Protein AF-T1A667-F1 (afdb_monomer_lite)

Secondary structure (DSSP, 8-state):
--S---BTTTTB--HHHHHHHSSTT-B-TTT--B--HHHHHHHHHHGGG-HHHHTT---EEE-GGG-EEE-TT---SPBPTTS-SS----BGGG-GGGT--TTBTTBGGGGGGGT---HHHHTTT-TT-BTTTTBTTTT----HHHHHHHHSTT--GGGGTTSHHHHTS-HHHHHHTT-EEEEEEEE--STTS--EEEEEEEBGGGTTB-

pLDDT: mean 88.84, std 12.09, range [38.53, 97.94]

Foldseek 3Di:
DDPFDADDPRPDGDVVVQQVQQDQVAAQPVVRHRSNPLLLVLLLLCQCVAVVLVVPDWDWHQDDPRDTDTSNNHANPDADPVPPPPDSPGGLSLVLCVPQDACDPVCPCSVVLQPQDAPSNVCSRVVVADLCQCVVPVRHRDGSVCQCCQQHCPHCPVPNCNHSVNVSDDPVVVVVLQWDKDWPDWDQPDPPTDIDTDIDIAGVVVVRHD

Structure (mmCIF, N/CA/C/O backbone):
data_AF-T1A667-F1
#
_entry.id   AF-T1A667-F1
#
loop_
_atom_site.group_PDB
_atom_site.id
_atom_site.type_symbol
_atom_site.label_atom_id
_atom_site.label_alt_id
_atom_site.label_comp_id
_atom_site.label_asym_id
_atom_site.label_entity_id
_atom_site.label_seq_id
_atom_site.pdbx_PDB_ins_code
_atom_site.Cartn_x
_atom_site.Cartn_y
_atom_site.Cartn_z
_atom_site.occupancy
_atom_site.B_iso_or_equiv
_atom_site.auth_seq_id
_atom_site.auth_comp_id
_atom_site.auth_asym_id
_atom_site.auth_atom_id
_atom_site.pdbx_PDB_model_num
ATOM 1 N N . CYS A 1 1 ? 2.098 -5.550 14.611 1.00 85.50 1 CYS A N 1
ATOM 2 C CA . CYS A 1 1 ? 1.736 -6.865 14.029 1.00 85.50 1 CYS A CA 1
ATOM 3 C C . CYS A 1 1 ? 2.841 -7.908 14.181 1.00 85.50 1 CYS A C 1
ATOM 5 O O . CYS A 1 1 ? 2.556 -9.005 14.641 1.00 85.50 1 CYS A O 1
ATOM 7 N N . HIS A 1 2 ? 4.092 -7.597 13.838 1.00 89.88 2 HIS A N 1
ATOM 8 C CA . HIS A 1 2 ? 5.201 -8.543 13.992 1.00 89.88 2 HIS A CA 1
ATOM 9 C C . HIS A 1 2 ? 5.829 -8.441 15.387 1.00 89.88 2 HIS A C 1
ATOM 11 O O . HIS A 1 2 ? 6.130 -7.339 15.833 1.00 89.88 2 HIS A O 1
ATOM 17 N N . GLN A 1 3 ? 6.032 -9.577 16.065 1.00 87.06 3 GLN A N 1
ATOM 18 C CA . GLN A 1 3 ? 6.762 -9.625 17.343 1.00 87.06 3 GLN A CA 1
ATOM 19 C C . GLN A 1 3 ? 8.256 -9.362 17.116 1.00 87.06 3 GLN A C 1
ATOM 21 O O . GLN A 1 3 ? 8.856 -8.512 17.764 1.00 87.06 3 GLN A O 1
ATOM 26 N N . GLN A 1 4 ? 8.836 -10.068 16.144 1.00 87.56 4 GLN A N 1
ATOM 27 C CA . GLN A 1 4 ? 10.195 -9.860 15.666 1.00 87.56 4 GLN A CA 1
ATOM 28 C C . GLN A 1 4 ? 10.213 -10.049 14.151 1.00 87.56 4 GLN A C 1
ATOM 30 O O . GLN A 1 4 ? 9.752 -11.071 13.640 1.00 87.56 4 GLN A O 1
ATOM 35 N N . LEU A 1 5 ? 10.752 -9.068 13.433 1.00 89.56 5 LEU A N 1
ATOM 36 C CA . LEU A 1 5 ? 11.069 -9.219 12.020 1.00 89.56 5 LEU A CA 1
ATOM 37 C C . LEU A 1 5 ? 12.443 -9.885 11.939 1.00 89.56 5 LEU A C 1
ATOM 39 O O . LEU A 1 5 ? 13.405 -9.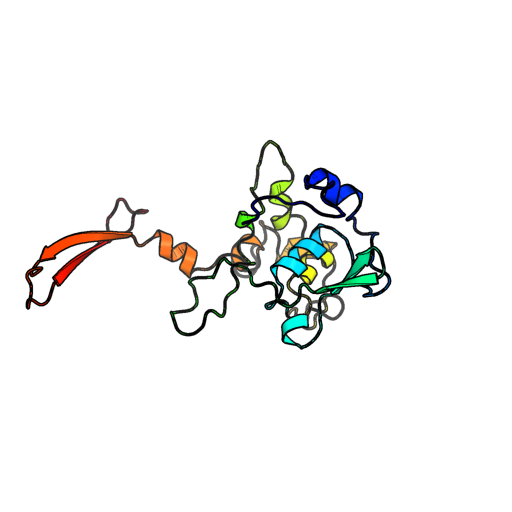321 12.444 1.00 89.56 5 LEU A O 1
ATOM 43 N N . ALA A 1 6 ? 12.539 -11.094 11.389 1.00 93.44 6 ALA A N 1
ATOM 44 C CA . ALA A 1 6 ? 13.798 -11.834 11.318 1.00 93.44 6 ALA A CA 1
ATOM 45 C C . ALA A 1 6 ? 13.821 -12.727 10.073 1.00 93.44 6 ALA A C 1
ATOM 47 O O . ALA A 1 6 ? 13.142 -13.748 10.014 1.00 93.44 6 ALA A O 1
ATOM 48 N N . PHE A 1 7 ? 14.618 -12.346 9.075 1.00 91.75 7 PHE A N 1
ATOM 49 C CA . PHE A 1 7 ? 14.690 -13.044 7.789 1.00 91.75 7 PHE A CA 1
ATOM 50 C C . PHE A 1 7 ? 16.100 -13.545 7.474 1.00 91.75 7 PHE A C 1
ATOM 52 O O . PHE A 1 7 ? 17.090 -13.137 8.084 1.00 91.75 7 PHE A O 1
ATOM 59 N N . HIS A 1 8 ? 16.176 -14.462 6.503 1.00 93.81 8 HIS A N 1
ATOM 60 C CA . HIS A 1 8 ? 17.414 -15.066 6.001 1.00 93.81 8 HIS A CA 1
ATOM 61 C C . HIS A 1 8 ? 18.280 -15.711 7.096 1.00 93.81 8 HIS A C 1
ATOM 63 O O . HIS A 1 8 ? 19.444 -15.363 7.286 1.00 93.81 8 HIS A O 1
ATOM 69 N N . GLY A 1 9 ? 17.690 -16.647 7.842 1.00 90.88 9 GLY A N 1
ATOM 70 C CA . GLY A 1 9 ? 18.364 -17.314 8.962 1.00 90.88 9 GLY A CA 1
ATOM 71 C C . GLY A 1 9 ? 18.385 -16.491 10.253 1.00 90.88 9 GLY A C 1
ATOM 72 O O . GLY A 1 9 ? 19.109 -16.837 11.178 1.00 90.88 9 GLY A O 1
ATOM 73 N N . GLY A 1 10 ? 17.603 -15.409 10.317 1.00 92.00 10 GLY A N 1
ATOM 74 C CA . GLY A 1 10 ? 17.381 -14.608 11.523 1.00 92.00 10 GLY A CA 1
ATOM 75 C C . GLY A 1 10 ? 18.356 -13.447 11.725 1.00 92.00 10 GLY A C 1
ATOM 76 O O . GLY A 1 10 ? 18.170 -12.650 12.636 1.00 92.00 10 GLY A O 1
ATOM 77 N N . ALA A 1 11 ? 19.367 -13.306 10.863 1.00 90.62 11 ALA A N 1
ATOM 78 C CA . ALA A 1 11 ? 20.381 -12.258 10.987 1.00 90.62 11 ALA A CA 1
ATOM 79 C C . ALA A 1 11 ? 19.896 -10.861 10.551 1.00 90.62 11 ALA A C 1
ATOM 81 O O . ALA A 1 11 ? 20.536 -9.861 10.869 1.00 90.62 11 ALA A O 1
ATOM 82 N N . ARG A 1 12 ? 18.798 -10.775 9.788 1.00 94.06 12 ARG A N 1
ATOM 83 C CA . ARG A 1 12 ? 18.285 -9.518 9.219 1.00 94.06 12 ARG A CA 1
ATOM 84 C C . ARG A 1 12 ? 16.978 -9.149 9.898 1.00 94.06 12 ARG A C 1
ATOM 86 O O . ARG A 1 12 ? 15.953 -9.771 9.628 1.00 94.06 12 ARG A O 1
ATOM 93 N N . THR A 1 13 ? 17.047 -8.157 10.780 1.00 93.69 13 THR A N 1
ATOM 94 C CA . THR A 1 13 ? 15.921 -7.736 11.628 1.00 93.69 13 THR A CA 1
ATOM 95 C C . THR A 1 13 ? 15.567 -6.258 11.514 1.00 93.69 13 THR A C 1
ATOM 97 O O . THR A 1 13 ? 14.535 -5.819 12.012 1.00 93.69 13 THR A O 1
ATOM 100 N N . ASN A 1 14 ? 16.423 -5.487 10.851 1.00 90.56 14 ASN A N 1
ATOM 101 C CA . ASN A 1 14 ? 16.313 -4.048 10.731 1.00 90.56 14 ASN A CA 1
ATOM 102 C C . ASN A 1 14 ? 15.942 -3.675 9.283 1.00 90.56 14 ASN A C 1
ATOM 104 O O . ASN A 1 14 ? 16.582 -4.140 8.337 1.00 90.56 14 ASN A O 1
ATOM 108 N N . VAL A 1 15 ? 14.925 -2.824 9.125 1.00 91.44 15 VAL A N 1
ATOM 109 C CA . VAL A 1 15 ? 14.379 -2.426 7.817 1.00 91.44 15 VAL A CA 1
ATOM 110 C C . VAL A 1 15 ? 15.387 -1.622 6.991 1.00 91.44 15 VAL A C 1
ATOM 112 O O . VAL A 1 15 ? 15.492 -1.843 5.785 1.00 91.44 15 VAL A O 1
ATOM 115 N N . GLN A 1 16 ? 16.196 -0.763 7.623 1.00 90.94 16 GLN A N 1
ATOM 116 C CA . GLN A 1 16 ? 17.270 -0.033 6.942 1.00 90.94 16 GLN A CA 1
ATOM 117 C C . GLN A 1 16 ? 18.306 -0.983 6.323 1.00 90.94 16 GLN A C 1
ATOM 119 O O . GLN A 1 16 ? 18.901 -0.657 5.300 1.00 90.94 16 GLN A O 1
ATOM 124 N N . TYR A 1 17 ? 18.504 -2.180 6.888 1.00 93.38 17 TYR A N 1
ATOM 125 C CA . TYR A 1 17 ? 19.361 -3.184 6.259 1.00 93.38 17 TYR A CA 1
ATOM 126 C C . TYR A 1 17 ? 18.669 -3.881 5.077 1.00 93.38 17 TYR A C 1
ATOM 128 O O . TYR A 1 17 ? 19.309 -4.144 4.058 1.00 93.38 17 TYR A O 1
ATOM 136 N N . CYS A 1 18 ? 17.363 -4.148 5.176 1.00 95.00 18 CYS A N 1
ATOM 137 C CA . CYS A 1 18 ? 16.593 -4.788 4.107 1.00 95.00 18 CYS A CA 1
ATOM 138 C C . CYS A 1 18 ? 16.710 -4.019 2.784 1.00 95.00 18 CYS A C 1
ATOM 140 O O . CYS A 1 18 ? 17.028 -4.628 1.762 1.00 95.00 18 CYS A O 1
ATOM 142 N N . VAL A 1 19 ? 16.529 -2.694 2.818 1.00 94.44 19 VAL A N 1
ATOM 143 C CA . VAL A 1 19 ? 16.503 -1.830 1.620 1.00 94.44 19 VAL A CA 1
ATOM 144 C C . VAL A 1 19 ? 17.834 -1.762 0.863 1.00 94.44 19 VAL A C 1
ATOM 146 O O . VAL A 1 19 ? 17.852 -1.414 -0.312 1.00 94.44 19 VAL A O 1
ATOM 149 N N . ILE A 1 20 ? 18.957 -2.138 1.488 1.00 94.31 20 ILE A N 1
ATOM 150 C CA . ILE A 1 20 ? 20.260 -2.193 0.804 1.00 94.31 20 ILE A CA 1
ATOM 151 C C . ILE A 1 20 ? 20.252 -3.292 -0.267 1.00 94.31 20 ILE A C 1
ATOM 153 O O . ILE A 1 20 ? 20.761 -3.104 -1.374 1.00 94.31 20 ILE A O 1
ATOM 157 N N . CYS A 1 21 ? 19.665 -4.448 0.054 1.00 95.75 21 CYS A N 1
ATOM 158 C CA . CYS A 1 21 ? 19.593 -5.587 -0.859 1.00 95.75 21 CYS A CA 1
ATOM 159 C C . CYS A 1 21 ? 18.281 -5.627 -1.644 1.00 95.75 21 CYS A C 1
ATOM 161 O O . CYS A 1 21 ? 18.288 -6.020 -2.800 1.00 95.75 21 CYS A O 1
ATOM 163 N N . HIS A 1 22 ? 17.171 -5.229 -1.031 1.00 97.31 22 HIS A N 1
ATOM 164 C CA . HIS A 1 22 ? 15.854 -5.185 -1.658 1.00 97.31 22 HIS A CA 1
ATOM 165 C C . HIS A 1 22 ? 15.657 -3.839 -2.359 1.00 97.31 22 HIS A C 1
ATOM 167 O O . HIS A 1 22 ? 14.985 -2.950 -1.848 1.00 97.31 22 HIS A O 1
ATOM 173 N N . ASN A 1 23 ? 16.308 -3.684 -3.511 1.00 95.75 23 ASN A N 1
ATOM 174 C CA . ASN A 1 23 ? 16.303 -2.461 -4.318 1.00 95.75 23 ASN A CA 1
ATOM 175 C C . ASN A 1 23 ? 15.664 -2.700 -5.705 1.00 95.75 23 ASN A C 1
ATOM 177 O O . ASN A 1 23 ? 15.492 -3.860 -6.092 1.00 95.75 23 ASN A O 1
ATOM 181 N N . PRO A 1 24 ? 15.388 -1.644 -6.498 1.00 95.38 24 PRO A N 1
ATOM 182 C CA . PRO A 1 24 ? 14.704 -1.760 -7.793 1.00 95.38 24 PRO A CA 1
ATOM 183 C C . PRO A 1 24 ? 15.368 -2.678 -8.825 1.00 95.38 24 PRO A C 1
ATOM 185 O O . PRO A 1 24 ? 14.697 -3.180 -9.722 1.00 95.38 24 PRO A O 1
ATOM 188 N N . SER A 1 25 ? 16.675 -2.919 -8.707 1.00 95.25 25 SER A N 1
ATOM 189 C CA . SER A 1 25 ? 17.429 -3.786 -9.621 1.00 95.25 25 SER A CA 1
ATOM 190 C C . SER A 1 25 ? 17.431 -5.257 -9.196 1.00 95.25 25 SER A C 1
ATOM 192 O O . SER A 1 25 ? 18.038 -6.092 -9.868 1.00 95.25 25 SER A O 1
ATOM 194 N N . SER A 1 26 ? 16.815 -5.583 -8.062 1.00 96.56 26 SER A N 1
ATOM 195 C CA . SER A 1 26 ? 16.829 -6.925 -7.487 1.00 96.56 26 SER A CA 1
ATOM 196 C C . SER A 1 26 ? 15.584 -7.684 -7.912 1.00 96.56 26 SER A C 1
ATOM 198 O O . SER A 1 26 ? 14.470 -7.221 -7.705 1.00 96.56 26 SER A O 1
ATOM 200 N N . ILE A 1 27 ? 15.769 -8.855 -8.516 1.00 96.69 27 ILE A N 1
ATOM 201 C CA . ILE A 1 27 ? 14.693 -9.666 -9.096 1.00 96.69 27 ILE A CA 1
ATOM 202 C C . ILE A 1 27 ? 14.914 -11.115 -8.672 1.00 96.69 27 ILE A C 1
ATOM 204 O O . ILE A 1 27 ? 16.049 -11.596 -8.680 1.00 96.69 27 ILE A O 1
ATOM 208 N N . ASP A 1 28 ? 13.841 -11.816 -8.312 1.00 97.19 28 ASP A N 1
ATOM 209 C CA . ASP A 1 28 ? 13.864 -13.269 -8.201 1.00 97.19 28 ASP A CA 1
ATOM 210 C C . ASP A 1 28 ? 13.789 -13.869 -9.615 1.00 97.19 28 ASP A C 1
ATOM 212 O O . ASP A 1 28 ? 12.747 -13.777 -10.267 1.00 97.19 28 ASP A O 1
ATOM 216 N N . PRO A 1 29 ? 14.863 -14.506 -10.111 1.00 95.50 29 PRO A N 1
ATOM 217 C CA . PRO A 1 29 ? 14.903 -15.012 -11.478 1.00 95.50 29 PRO A CA 1
ATOM 218 C C . PRO A 1 29 ? 13.931 -16.173 -11.727 1.00 95.50 29 PRO A C 1
ATOM 220 O O . PRO A 1 29 ? 13.656 -16.481 -12.883 1.00 95.50 29 PRO A O 1
ATOM 223 N N . SER A 1 30 ? 13.440 -16.837 -10.676 1.00 96.56 30 SER A N 1
ATOM 224 C CA . SER A 1 30 ? 12.583 -18.020 -10.815 1.00 96.56 30 SER A CA 1
ATOM 225 C C . SER A 1 30 ? 11.113 -17.646 -10.974 1.00 96.56 30 SER A C 1
ATOM 227 O O . SER A 1 30 ? 10.412 -18.255 -11.777 1.00 96.56 30 SER A O 1
ATOM 229 N N . SER A 1 31 ? 10.645 -16.646 -10.221 1.00 95.56 31 SER A N 1
ATOM 230 C CA . SER A 1 31 ? 9.277 -16.123 -10.345 1.00 95.56 31 SER A CA 1
ATOM 231 C C . SER A 1 31 ? 9.162 -14.951 -11.321 1.00 95.56 31 SER A C 1
ATOM 233 O O . SER A 1 31 ? 8.070 -14.674 -11.807 1.00 95.56 31 SER A O 1
ATOM 235 N N . GLY A 1 32 ? 10.262 -14.241 -11.590 1.00 95.62 32 GLY A N 1
ATOM 236 C CA . GLY A 1 32 ? 10.253 -12.964 -12.303 1.00 95.62 32 GLY A CA 1
ATOM 237 C C . GLY A 1 32 ? 9.772 -11.784 -11.452 1.00 95.62 32 GLY A C 1
ATOM 238 O O . GLY A 1 32 ? 9.771 -10.653 -11.937 1.00 95.62 32 GLY A O 1
ATOM 239 N N . ASN A 1 33 ? 9.388 -12.011 -10.190 1.00 97.06 33 ASN A N 1
ATOM 240 C CA . ASN A 1 33 ? 8.972 -10.942 -9.292 1.00 97.06 33 ASN A CA 1
ATOM 241 C C . ASN A 1 33 ? 10.170 -10.084 -8.876 1.00 97.06 33 ASN A C 1
ATOM 243 O O . ASN A 1 33 ? 11.256 -10.584 -8.572 1.00 97.06 33 ASN A O 1
ATOM 247 N N . THR A 1 34 ? 9.953 -8.772 -8.819 1.00 97.25 34 THR A N 1
ATOM 248 C CA . THR A 1 34 ? 10.923 -7.858 -8.216 1.00 97.25 34 THR A CA 1
ATOM 249 C C . THR A 1 34 ? 11.051 -8.123 -6.716 1.00 97.25 34 THR A C 1
ATOM 251 O O . THR A 1 34 ? 10.086 -8.461 -6.030 1.00 97.25 34 THR A O 1
ATOM 254 N N . LEU A 1 35 ? 12.267 -7.954 -6.214 1.00 97.44 35 LEU A N 1
ATOM 255 C CA . LEU A 1 35 ? 12.608 -7.961 -4.800 1.00 97.44 35 LEU A CA 1
ATOM 256 C C . LEU A 1 35 ? 12.778 -6.541 -4.263 1.00 97.44 35 LEU A C 1
ATOM 258 O O . LEU A 1 35 ? 13.251 -6.394 -3.139 1.00 97.44 35 LEU A O 1
ATOM 262 N N . ASP A 1 36 ? 12.427 -5.508 -5.030 1.00 97.94 36 ASP A N 1
ATOM 263 C CA . ASP A 1 36 ? 12.408 -4.138 -4.530 1.00 97.94 36 ASP A CA 1
ATOM 264 C C . ASP A 1 36 ? 11.556 -4.032 -3.266 1.00 97.94 36 ASP A C 1
ATOM 266 O O . ASP A 1 36 ? 10.425 -4.518 -3.231 1.00 97.94 36 ASP A O 1
ATOM 270 N N . PHE A 1 37 ? 12.092 -3.401 -2.223 1.00 97.00 37 PHE A N 1
ATOM 271 C CA . PHE A 1 37 ? 11.457 -3.402 -0.911 1.00 97.00 37 PHE A CA 1
ATOM 272 C C . PHE A 1 37 ? 10.070 -2.757 -0.953 1.00 97.00 37 PHE A C 1
ATOM 274 O O . PHE A 1 37 ? 9.133 -3.293 -0.361 1.00 97.00 37 PHE A O 1
ATOM 281 N N . SER A 1 38 ? 9.927 -1.653 -1.695 1.00 95.25 38 SER A N 1
ATOM 282 C CA . SER A 1 38 ? 8.661 -0.922 -1.802 1.00 95.25 38 SER A CA 1
ATOM 283 C C . SER A 1 38 ? 7.555 -1.783 -2.423 1.00 95.25 38 SER A C 1
ATOM 285 O O . SER A 1 38 ? 6.455 -1.876 -1.884 1.00 95.25 38 SER A O 1
ATOM 287 N N . VAL A 1 39 ? 7.873 -2.504 -3.501 1.00 97.62 39 VAL A N 1
ATOM 288 C CA . VAL A 1 39 ? 6.921 -3.368 -4.205 1.00 97.62 39 VAL A CA 1
ATOM 289 C C . VAL A 1 39 ? 6.663 -4.657 -3.432 1.00 97.62 39 VAL A C 1
ATOM 291 O O . VAL A 1 39 ? 5.516 -5.076 -3.270 1.00 97.62 39 VAL A O 1
ATOM 294 N N . MET A 1 40 ? 7.730 -5.292 -2.945 1.00 97.69 40 MET A N 1
ATOM 295 C CA . MET A 1 40 ? 7.656 -6.597 -2.304 1.00 97.69 40 MET A CA 1
ATOM 296 C C . MET A 1 40 ? 6.818 -6.541 -1.029 1.00 97.69 40 MET A C 1
ATOM 298 O O . MET A 1 40 ? 5.957 -7.396 -0.835 1.00 97.69 40 MET A O 1
ATOM 302 N N . ILE A 1 41 ? 7.046 -5.542 -0.171 1.00 97.31 41 ILE A N 1
ATOM 303 C CA . ILE A 1 41 ? 6.330 -5.421 1.100 1.00 97.31 41 ILE A CA 1
ATOM 304 C C . ILE A 1 41 ? 4.845 -5.163 0.865 1.00 97.31 41 ILE A C 1
ATOM 306 O O . ILE A 1 41 ? 4.028 -5.835 1.490 1.00 97.31 41 ILE A O 1
ATOM 310 N N . HIS A 1 42 ? 4.476 -4.279 -0.058 1.00 97.44 42 HIS A N 1
ATOM 311 C CA . HIS A 1 42 ? 3.067 -4.064 -0.380 1.00 97.44 42 HIS A CA 1
ATOM 312 C C . HIS A 1 42 ? 2.397 -5.328 -0.927 1.00 97.44 42 HIS A C 1
ATOM 314 O O . HIS A 1 42 ? 1.366 -5.726 -0.393 1.00 97.44 42 HIS A O 1
ATOM 320 N N . LYS A 1 43 ? 3.006 -6.035 -1.891 1.00 97.44 43 LYS A N 1
ATOM 321 C CA . LYS A 1 43 ? 2.437 -7.289 -2.422 1.00 97.44 43 LYS A CA 1
ATOM 322 C C . LYS A 1 43 ? 2.278 -8.372 -1.350 1.00 97.44 43 LYS A C 1
ATOM 324 O O . LYS A 1 43 ? 1.249 -9.041 -1.325 1.00 97.44 43 LYS A O 1
ATOM 329 N N . ILE A 1 44 ? 3.251 -8.522 -0.440 1.00 97.12 44 ILE A N 1
ATOM 330 C CA . ILE A 1 44 ? 3.144 -9.463 0.693 1.00 97.12 44 ILE A CA 1
ATOM 331 C C . ILE A 1 44 ? 1.928 -9.131 1.562 1.00 97.12 44 ILE A C 1
ATOM 333 O O . ILE A 1 44 ? 1.203 -10.038 1.957 1.00 97.12 44 ILE A O 1
ATOM 337 N N . HIS A 1 45 ? 1.713 -7.852 1.878 1.00 95.88 45 HIS A N 1
ATOM 338 C CA . HIS A 1 45 ? 0.629 -7.435 2.770 1.00 95.88 45 HIS A CA 1
ATOM 339 C C . HIS A 1 45 ? -0.732 -7.359 2.074 1.00 95.88 45 HIS A C 1
ATOM 341 O O . HIS A 1 45 ? -1.741 -7.529 2.750 1.00 95.88 45 HIS A O 1
ATOM 347 N N . MET A 1 46 ? -0.763 -7.158 0.753 1.00 94.62 46 MET A N 1
ATOM 348 C CA . MET A 1 46 ? -1.964 -7.348 -0.062 1.00 94.62 46 MET A CA 1
ATOM 349 C C . MET A 1 46 ? -2.399 -8.810 -0.063 1.00 94.62 46 MET A C 1
ATOM 351 O O . MET A 1 46 ? -3.582 -9.079 0.106 1.00 94.62 46 MET A O 1
ATOM 355 N N . GLY A 1 47 ? -1.453 -9.744 -0.209 1.00 94.56 47 GLY A N 1
ATOM 356 C CA . GLY A 1 47 ? -1.689 -11.178 -0.046 1.00 94.56 47 GLY A CA 1
ATOM 357 C C . GLY A 1 47 ? -2.926 -11.675 -0.798 1.00 94.56 47 GLY A C 1
ATOM 358 O O . GLY A 1 47 ? -2.963 -11.600 -2.026 1.00 94.56 47 GLY A O 1
ATOM 359 N N . VAL A 1 48 ? -3.937 -12.151 -0.062 1.00 93.94 48 VAL A N 1
ATOM 360 C CA . VAL A 1 48 ? -5.200 -12.677 -0.625 1.00 93.94 48 VAL A CA 1
ATOM 361 C C . VAL A 1 48 ? -5.998 -11.646 -1.425 1.00 93.94 48 VAL A C 1
ATOM 363 O O . VAL A 1 48 ? -6.764 -12.024 -2.308 1.00 93.94 48 VAL A O 1
ATOM 366 N N . ASP A 1 49 ? -5.821 -10.358 -1.128 1.00 91.81 49 ASP A N 1
ATOM 367 C CA . ASP A 1 49 ? -6.563 -9.252 -1.734 1.00 91.81 49 ASP A CA 1
ATOM 368 C C . ASP A 1 49 ? -5.857 -8.676 -2.970 1.00 91.81 49 ASP A C 1
ATOM 370 O O . ASP A 1 49 ? -6.382 -7.774 -3.627 1.00 91.81 49 ASP A O 1
ATOM 374 N N . LEU A 1 50 ? -4.655 -9.163 -3.302 1.00 95.06 50 LEU A N 1
ATOM 375 C CA . LEU A 1 50 ? -3.935 -8.725 -4.493 1.00 95.06 50 LEU A CA 1
ATOM 376 C C . LEU A 1 50 ? -4.737 -9.125 -5.752 1.00 95.06 50 LEU A C 1
ATOM 378 O O . LEU A 1 50 ? -5.070 -10.303 -5.893 1.00 95.06 50 LEU A O 1
ATOM 382 N N . PRO A 1 51 ? -5.042 -8.210 -6.694 1.00 95.69 51 PRO A N 1
ATOM 383 C CA . PRO A 1 51 ? -5.902 -8.521 -7.839 1.00 95.69 51 PRO A CA 1
ATOM 384 C C . PRO A 1 51 ? -5.430 -9.714 -8.678 1.00 95.69 51 PRO A C 1
ATOM 386 O O . PRO A 1 51 ? -6.244 -10.546 -9.080 1.00 95.69 51 PRO A O 1
ATOM 389 N N . SER A 1 52 ? -4.122 -9.846 -8.907 1.00 96.00 52 SER A N 1
ATOM 390 C CA . SER A 1 52 ? -3.554 -11.022 -9.576 1.00 96.00 52 SER A CA 1
ATOM 391 C C . SER A 1 52 ? -3.782 -12.328 -8.801 1.00 96.00 52 SER A C 1
ATOM 393 O O . SER A 1 52 ? -4.048 -13.360 -9.424 1.00 96.00 52 SER A O 1
ATOM 395 N N . VAL A 1 53 ? -3.746 -12.288 -7.464 1.00 96.56 53 VAL A N 1
ATOM 396 C CA . VAL A 1 53 ? -4.031 -13.437 -6.588 1.00 96.56 53 VAL A CA 1
ATOM 397 C C . VAL A 1 53 ? -5.499 -13.818 -6.627 1.00 96.56 53 VAL A C 1
ATOM 399 O O . VAL A 1 53 ? -5.826 -14.987 -6.832 1.00 96.56 53 VAL A O 1
ATOM 402 N N . VAL A 1 54 ? -6.388 -12.829 -6.555 1.00 95.25 54 VAL A N 1
ATOM 403 C CA . VAL A 1 54 ? -7.831 -13.026 -6.748 1.00 95.25 54 VAL A CA 1
ATOM 404 C C . VAL A 1 54 ? -8.126 -13.642 -8.124 1.00 95.25 54 VAL A C 1
ATOM 406 O O . VAL A 1 54 ? -9.015 -14.483 -8.251 1.00 95.25 54 VAL A O 1
ATOM 409 N N . ALA A 1 55 ? -7.349 -13.284 -9.150 1.00 96.25 55 ALA A N 1
ATOM 410 C CA . ALA A 1 55 ? -7.444 -13.852 -10.495 1.00 96.25 55 ALA A CA 1
ATOM 411 C C . ALA A 1 55 ? -6.806 -15.254 -10.647 1.00 96.25 55 ALA A C 1
ATOM 413 O O . ALA A 1 55 ? -6.823 -15.813 -11.744 1.00 96.25 55 ALA A O 1
ATOM 414 N N . GLY A 1 56 ? -6.261 -15.839 -9.574 1.00 96.00 56 GLY A N 1
ATOM 415 C CA . GLY A 1 56 ? -5.701 -17.194 -9.554 1.00 96.00 56 GLY A CA 1
ATOM 416 C C . GLY A 1 56 ? -4.196 -17.286 -9.824 1.00 96.00 56 GLY A C 1
ATOM 417 O O . GLY A 1 56 ? -3.682 -18.386 -10.021 1.00 96.00 56 GLY A O 1
ATOM 418 N N . THR A 1 57 ? -3.479 -16.160 -9.844 1.00 95.62 57 THR A N 1
ATOM 419 C CA . THR A 1 57 ? -2.007 -16.147 -9.892 1.00 95.62 57 THR A CA 1
ATOM 420 C C . THR A 1 57 ? -1.441 -16.273 -8.481 1.00 95.62 57 THR A C 1
ATOM 422 O O . THR A 1 57 ? -2.053 -15.834 -7.520 1.00 95.62 57 THR A O 1
ATOM 425 N N . HIS A 1 58 ? -0.253 -16.845 -8.323 1.00 96.12 58 HIS A N 1
ATOM 426 C CA . HIS A 1 58 ? 0.414 -16.851 -7.025 1.00 96.12 58 HIS A CA 1
ATOM 427 C C . HIS A 1 58 ? 1.511 -15.791 -6.941 1.00 96.12 58 HIS A C 1
ATOM 429 O O . HIS A 1 58 ? 2.280 -15.607 -7.887 1.00 96.12 58 HIS A O 1
ATOM 435 N N . TYR A 1 59 ? 1.642 -15.155 -5.777 1.00 97.75 59 TYR A N 1
ATOM 436 C CA . TYR A 1 59 ? 2.775 -14.291 -5.470 1.00 97.75 59 TYR A CA 1
ATOM 437 C C . TYR A 1 59 ? 3.870 -15.082 -4.739 1.00 97.75 59 TYR A C 1
ATOM 439 O O . TYR A 1 59 ? 3.903 -15.178 -3.508 1.00 97.75 59 TYR A O 1
ATOM 447 N N . TYR A 1 60 ? 4.759 -15.687 -5.532 1.00 97.62 60 TYR A N 1
ATOM 448 C CA . TYR A 1 60 ? 5.886 -16.487 -5.055 1.00 97.62 60 TYR A CA 1
ATOM 449 C C . TYR A 1 60 ? 7.197 -15.711 -5.061 1.00 97.62 60 TYR A C 1
ATOM 451 O O . TYR A 1 60 ? 7.510 -15.035 -6.038 1.00 97.62 60 TYR A O 1
ATOM 459 N N . ILE A 1 61 ? 8.010 -15.929 -4.027 1.00 97.69 61 ILE A N 1
ATOM 460 C CA . ILE A 1 61 ? 9.441 -15.615 -4.030 1.00 97.69 61 ILE A CA 1
ATOM 461 C C . ILE A 1 61 ? 10.228 -16.901 -3.779 1.00 97.69 61 ILE A C 1
ATOM 463 O O . ILE A 1 61 ? 10.066 -17.559 -2.745 1.00 97.69 61 ILE A O 1
ATOM 467 N N . PHE A 1 62 ? 11.120 -17.250 -4.698 1.00 97.06 62 PHE A N 1
ATOM 468 C CA . PHE A 1 62 ? 12.014 -18.389 -4.548 1.00 97.06 62 PHE A CA 1
ATOM 469 C C . PHE A 1 62 ? 13.234 -17.991 -3.714 1.00 97.06 62 PHE A C 1
ATOM 471 O O . PHE A 1 62 ? 13.962 -17.045 -4.008 1.00 97.06 62 PHE A O 1
ATOM 478 N N . GLY A 1 63 ? 13.429 -18.709 -2.612 1.00 93.81 63 GLY A N 1
ATOM 479 C CA . GLY A 1 63 ? 14.437 -18.424 -1.603 1.00 93.81 63 GLY A CA 1
ATOM 480 C C . GLY A 1 63 ? 15.641 -19.362 -1.640 1.00 93.81 63 GLY A C 1
ATOM 481 O O . GLY A 1 63 ? 15.945 -20.048 -2.619 1.00 93.81 63 GLY A O 1
ATOM 482 N N . TYR A 1 64 ? 16.349 -19.398 -0.512 1.00 94.44 64 TYR A N 1
ATOM 483 C CA . TYR A 1 64 ? 17.543 -20.216 -0.337 1.00 94.44 64 TYR A CA 1
ATOM 484 C C . TYR A 1 64 ? 17.252 -21.702 -0.598 1.00 94.44 64 TYR A C 1
ATOM 486 O O . TYR A 1 64 ? 16.295 -22.260 -0.068 1.00 94.44 64 TYR A O 1
ATOM 494 N N . ARG A 1 65 ? 18.108 -22.354 -1.398 1.00 94.00 65 ARG A N 1
ATOM 495 C CA . ARG A 1 65 ? 17.961 -23.767 -1.806 1.00 94.00 65 ARG A CA 1
ATOM 496 C C . ARG A 1 65 ? 16.634 -24.064 -2.517 1.00 94.00 65 ARG A C 1
ATOM 498 O O . ARG A 1 65 ? 16.090 -25.153 -2.360 1.00 94.00 65 ARG A O 1
ATOM 505 N N . ASN A 1 66 ? 16.155 -23.111 -3.318 1.00 92.00 66 ASN A N 1
ATOM 506 C CA . ASN A 1 66 ? 14.939 -23.242 -4.120 1.00 92.00 66 ASN A CA 1
ATOM 507 C C . ASN A 1 66 ? 13.669 -23.443 -3.272 1.00 92.00 66 ASN A C 1
ATOM 509 O O . ASN A 1 66 ? 12.726 -24.108 -3.700 1.00 92.00 66 ASN A O 1
ATOM 513 N N . SER A 1 67 ? 13.654 -22.903 -2.048 1.00 95.19 67 SER A N 1
ATOM 514 C CA . SER A 1 67 ? 12.459 -22.904 -1.206 1.00 95.19 67 SER A CA 1
ATOM 515 C C . SER A 1 67 ? 11.395 -21.989 -1.811 1.00 95.19 67 SER A C 1
ATOM 517 O O . SER A 1 67 ? 11.706 -20.863 -2.192 1.00 95.19 67 SER A O 1
ATOM 519 N N . ILE A 1 68 ? 10.140 -22.426 -1.852 1.00 96.38 68 ILE A N 1
ATOM 520 C CA . ILE A 1 68 ? 9.031 -21.594 -2.330 1.00 96.38 68 ILE A CA 1
ATOM 521 C C . ILE A 1 68 ? 8.453 -20.842 -1.132 1.00 96.38 68 ILE A C 1
ATOM 523 O O . ILE A 1 68 ? 7.994 -21.470 -0.180 1.00 96.38 68 ILE A O 1
ATOM 527 N N . ASN A 1 69 ? 8.492 -19.511 -1.174 1.00 96.12 69 ASN A N 1
ATOM 528 C CA . ASN A 1 69 ? 7.788 -18.664 -0.217 1.00 96.12 69 ASN A CA 1
ATOM 529 C C . ASN A 1 69 ? 6.521 -18.147 -0.901 1.00 96.12 69 ASN A C 1
ATOM 531 O O . ASN A 1 69 ? 6.611 -17.324 -1.813 1.00 96.12 69 ASN A O 1
ATOM 535 N N . AS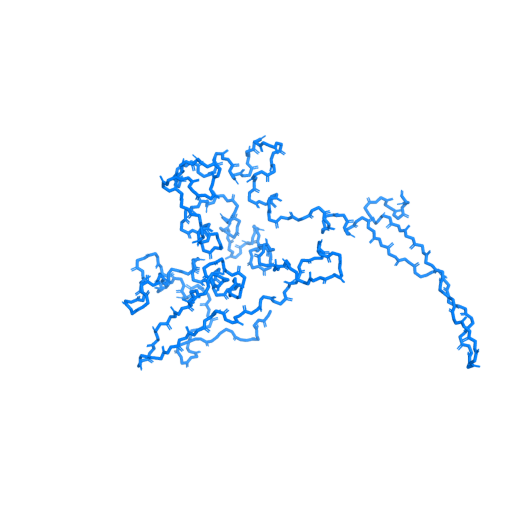P A 1 70 ? 5.367 -18.671 -0.490 1.00 97.38 70 ASP A N 1
ATOM 536 C CA . ASP A 1 70 ? 4.058 -18.273 -1.007 1.00 97.38 70 ASP A CA 1
ATOM 537 C C . ASP A 1 70 ? 3.397 -17.253 -0.085 1.00 97.38 70 ASP A C 1
ATOM 539 O O . ASP A 1 70 ? 3.052 -17.564 1.056 1.00 97.38 70 ASP A O 1
ATOM 543 N N . PHE A 1 71 ? 3.208 -16.040 -0.599 1.00 97.31 71 PHE A N 1
ATOM 544 C CA . PHE A 1 71 ? 2.567 -14.946 0.123 1.00 97.31 71 PHE A CA 1
ATOM 545 C C . PHE A 1 71 ? 1.111 -14.716 -0.303 1.00 97.31 71 PHE A C 1
ATOM 547 O O . PHE A 1 71 ? 0.453 -13.829 0.230 1.00 97.31 71 PHE A O 1
ATOM 554 N N . SER A 1 72 ? 0.573 -15.539 -1.207 1.00 97.00 72 SER A N 1
ATOM 555 C CA . SER A 1 72 ? -0.787 -15.389 -1.755 1.00 97.00 72 SER A CA 1
ATOM 556 C C . SER A 1 72 ? -1.883 -15.591 -0.704 1.00 97.00 72 SER A C 1
ATOM 558 O O . SER A 1 72 ? -3.004 -15.143 -0.885 1.00 97.00 72 SER A O 1
ATOM 560 N N . ASN A 1 73 ? -1.568 -16.273 0.401 1.00 94.56 73 ASN A N 1
ATOM 561 C CA . ASN A 1 73 ? -2.514 -16.576 1.479 1.00 94.56 73 ASN A CA 1
ATOM 562 C C . ASN A 1 73 ? -2.384 -15.630 2.685 1.00 94.56 73 ASN A C 1
ATOM 564 O O . ASN A 1 73 ? -3.001 -15.872 3.723 1.00 94.56 73 ASN A O 1
ATOM 568 N N . ILE A 1 74 ? -1.553 -14.586 2.593 1.00 93.69 74 ILE A N 1
ATOM 569 C CA . ILE A 1 74 ? -1.427 -13.600 3.667 1.00 93.69 74 ILE A CA 1
ATOM 570 C C . ILE A 1 74 ? -2.718 -12.787 3.746 1.00 93.69 74 ILE A C 1
ATOM 572 O O . ILE A 1 74 ? -3.170 -12.222 2.757 1.00 93.69 74 ILE A O 1
ATOM 576 N N . VAL A 1 75 ? -3.301 -12.728 4.940 1.00 91.31 75 VAL A N 1
ATOM 577 C CA . VAL A 1 75 ? -4.484 -11.915 5.227 1.00 91.31 75 VAL A CA 1
ATOM 578 C C . VAL A 1 75 ? -4.047 -10.718 6.055 1.00 91.31 75 VAL A C 1
ATOM 580 O O . VAL A 1 75 ? -3.469 -10.887 7.135 1.00 91.31 75 VAL A O 1
ATOM 583 N N . TYR A 1 76 ? -4.316 -9.511 5.561 1.00 90.38 76 TYR A N 1
ATOM 584 C CA . TYR A 1 76 ? -4.051 -8.302 6.328 1.00 90.38 76 TYR A CA 1
ATOM 585 C C . TYR A 1 76 ? -5.025 -8.219 7.514 1.00 90.38 76 TYR A C 1
ATOM 587 O O . TYR A 1 76 ? -6.236 -8.320 7.322 1.00 90.38 76 TYR A O 1
ATOM 595 N N . PRO A 1 77 ? -4.536 -8.063 8.757 1.00 85.06 77 PRO A N 1
ATOM 596 C CA . PRO A 1 77 ? -5.382 -8.220 9.939 1.00 85.06 77 PRO A CA 1
ATOM 597 C C . PRO A 1 77 ? -6.311 -7.029 10.190 1.00 85.06 77 PRO A C 1
ATOM 599 O O . PRO A 1 77 ? -7.317 -7.177 10.878 1.00 85.06 77 PRO A O 1
ATOM 602 N N . GLN A 1 78 ? -5.969 -5.843 9.683 1.00 79.81 78 GLN A N 1
ATOM 603 C CA . GLN A 1 78 ? -6.835 -4.679 9.798 1.00 79.81 78 GLN A CA 1
ATOM 604 C C . GLN A 1 78 ? -7.948 -4.795 8.764 1.00 79.81 78 GLN A C 1
ATOM 606 O O . GLN A 1 78 ? -7.684 -4.974 7.577 1.00 79.81 78 GLN A O 1
ATOM 611 N N . THR A 1 79 ? -9.186 -4.665 9.218 1.00 71.06 79 THR A N 1
ATOM 612 C CA . THR A 1 79 ? -10.359 -4.624 8.352 1.00 71.06 79 THR A CA 1
ATOM 613 C C . THR A 1 79 ? -10.837 -3.194 8.218 1.00 71.06 79 THR A C 1
ATOM 615 O O . THR A 1 79 ? -10.810 -2.428 9.180 1.00 71.06 79 THR A O 1
ATOM 618 N N . ASP A 1 80 ? -11.315 -2.854 7.037 1.00 67.75 80 ASP A N 1
ATOM 619 C CA . ASP A 1 80 ? -12.044 -1.618 6.808 1.00 67.75 80 ASP A CA 1
ATOM 620 C C . ASP A 1 80 ? -13.504 -1.771 7.304 1.00 67.75 80 ASP A C 1
ATOM 622 O O . ASP A 1 80 ? -14.191 -2.734 6.947 1.00 67.75 80 ASP A O 1
ATOM 626 N N . LEU A 1 81 ? -13.963 -0.828 8.140 1.00 57.00 81 LEU A N 1
ATOM 627 C CA . LEU A 1 81 ? -15.309 -0.788 8.736 1.00 57.00 81 LEU A CA 1
ATOM 628 C C . LEU A 1 81 ? -16.422 -0.406 7.740 1.00 57.00 81 LEU A C 1
ATOM 630 O O . LEU A 1 81 ? -17.601 -0.491 8.076 1.00 57.00 81 LEU A O 1
ATOM 634 N N . SER A 1 82 ? -16.085 -0.001 6.513 1.00 52.34 82 SER A N 1
ATOM 635 C CA . SER A 1 82 ? -17.038 0.422 5.480 1.00 52.34 82 SER A CA 1
ATOM 636 C C . SER A 1 82 ? -17.898 -0.704 4.908 1.00 52.34 82 SER A C 1
ATOM 638 O O . SER A 1 82 ? -18.906 -0.434 4.248 1.00 52.34 82 SER A O 1
ATOM 640 N N . ASN A 1 83 ? -17.569 -1.968 5.193 1.00 44.53 83 ASN A N 1
ATOM 641 C CA . ASN A 1 83 ? -18.518 -3.046 4.964 1.00 44.53 83 ASN A CA 1
ATOM 642 C C . ASN A 1 83 ? -19.467 -3.145 6.164 1.00 44.53 83 ASN A C 1
ATOM 644 O O . ASN A 1 83 ? -19.114 -3.577 7.254 1.00 44.53 83 ASN A O 1
ATOM 648 N N . ASN A 1 84 ? -20.713 -2.738 5.950 1.00 44.53 84 ASN A N 1
ATOM 649 C CA . ASN A 1 84 ? -21.809 -2.944 6.887 1.00 44.53 84 ASN A CA 1
ATOM 650 C C . ASN A 1 84 ? -22.031 -4.451 7.135 1.00 44.53 84 ASN A C 1
ATOM 652 O O . ASN A 1 84 ? -22.870 -5.049 6.470 1.00 44.53 84 ASN A O 1
ATOM 656 N N . ASN A 1 85 ? -21.270 -5.064 8.051 1.00 46.31 85 ASN A N 1
ATOM 657 C CA . ASN A 1 85 ? -21.510 -6.352 8.728 1.00 46.31 85 ASN A CA 1
ATOM 658 C C . ASN A 1 85 ? -22.058 -7.524 7.865 1.00 46.31 85 ASN A C 1
ATOM 660 O O . ASN A 1 85 ? -22.784 -8.383 8.362 1.00 46.31 85 ASN A O 1
ATOM 664 N N . GLY A 1 86 ? -21.765 -7.561 6.564 1.00 43.28 86 GLY A N 1
ATOM 665 C CA . GLY A 1 86 ? -22.328 -8.551 5.630 1.00 43.28 86 GLY A CA 1
ATOM 666 C C . GLY A 1 86 ? -21.275 -9.404 4.930 1.00 43.28 86 GLY A C 1
ATOM 667 O O . GLY A 1 86 ? -21.532 -10.555 4.592 1.00 43.28 86 GLY A O 1
ATOM 668 N N . ALA A 1 87 ? -20.080 -8.851 4.747 1.00 41.16 87 ALA A N 1
ATOM 669 C CA . ALA A 1 87 ? -18.890 -9.536 4.273 1.00 41.16 87 ALA A CA 1
ATOM 670 C C . ALA A 1 87 ? -17.708 -8.605 4.537 1.00 41.16 87 ALA A C 1
ATOM 672 O O . ALA A 1 87 ? -17.740 -7.458 4.093 1.00 41.16 87 ALA A O 1
ATOM 673 N N . VAL A 1 88 ? -16.674 -9.086 5.228 1.00 41.88 88 VAL A N 1
ATOM 674 C CA . VAL A 1 88 ? -15.387 -8.388 5.346 1.00 41.88 88 VAL A CA 1
ATOM 675 C C . VAL A 1 88 ? -14.760 -8.353 3.950 1.00 41.88 88 VAL A C 1
ATOM 677 O O . VAL A 1 88 ? -14.010 -9.242 3.577 1.00 41.88 88 VAL A O 1
ATOM 680 N N . SER A 1 89 ? -15.164 -7.389 3.126 1.00 38.53 89 SER A N 1
ATOM 681 C CA . SER A 1 89 ? -14.749 -7.262 1.720 1.00 38.53 89 SER A CA 1
ATOM 682 C C . SER A 1 89 ? -13.817 -6.065 1.507 1.00 38.53 89 SER A C 1
ATOM 684 O O . SER A 1 89 ? -13.601 -5.634 0.377 1.00 38.53 89 SER A O 1
ATOM 686 N N . GLY A 1 90 ? -13.285 -5.496 2.589 1.00 55.19 90 GLY A N 1
ATOM 687 C CA . GLY A 1 90 ? -12.323 -4.407 2.537 1.00 55.19 90 GLY A CA 1
ATOM 688 C C . GLY A 1 90 ? -11.100 -4.744 3.372 1.00 55.19 90 GLY A C 1
ATOM 689 O O . GLY A 1 90 ? -11.163 -4.728 4.601 1.00 55.19 90 GLY A O 1
ATOM 690 N N . SER A 1 91 ? -9.984 -5.009 2.700 1.00 67.06 91 SER A N 1
ATOM 691 C CA . SER A 1 91 ? -8.678 -5.077 3.343 1.00 67.06 91 SER A CA 1
ATOM 692 C C . SER A 1 91 ? -8.294 -3.700 3.882 1.00 67.06 91 SER A C 1
ATOM 694 O O . SER A 1 91 ? -8.475 -2.677 3.204 1.00 67.06 91 SER A O 1
ATOM 696 N N . GLY A 1 92 ? -7.753 -3.659 5.097 1.00 77.19 92 GLY A N 1
ATOM 697 C CA . GLY A 1 92 ? -7.156 -2.465 5.691 1.00 77.19 92 GLY A CA 1
ATOM 698 C C . GLY A 1 92 ? -5.795 -2.100 5.091 1.00 77.19 92 GLY A C 1
ATOM 699 O O . GLY A 1 92 ? -5.132 -1.202 5.594 1.00 77.19 92 GLY A O 1
ATOM 700 N N . THR A 1 93 ? -5.365 -2.754 4.011 1.00 86.62 93 THR A N 1
ATOM 701 C CA . THR A 1 93 ? -4.107 -2.458 3.304 1.00 86.62 93 THR A CA 1
ATOM 702 C C . THR A 1 93 ? -4.024 -1.029 2.769 1.00 86.62 93 THR A C 1
ATOM 704 O O . THR A 1 93 ? -2.928 -0.525 2.545 1.00 86.62 93 THR A O 1
ATOM 707 N N . ARG A 1 94 ? -5.165 -0.344 2.619 1.00 85.50 94 ARG A N 1
ATOM 708 C CA . ARG A 1 94 ? -5.232 1.085 2.276 1.00 85.50 94 ARG A CA 1
ATOM 709 C C . ARG A 1 94 ? -4.803 2.017 3.415 1.00 85.50 94 ARG A C 1
ATOM 711 O O . ARG A 1 94 ? -4.510 3.178 3.167 1.00 85.50 94 ARG A O 1
ATOM 718 N N . PHE A 1 95 ? -4.759 1.544 4.661 1.00 86.62 95 PHE A N 1
ATOM 719 C CA . PHE A 1 95 ? -4.357 2.363 5.802 1.00 86.62 95 PHE A CA 1
ATOM 720 C C . PHE A 1 95 ? -2.836 2.523 5.837 1.00 86.62 95 PHE A C 1
ATOM 722 O O . PHE A 1 95 ? -2.134 1.896 6.629 1.00 86.62 95 PHE A O 1
ATOM 729 N N . CYS A 1 96 ? -2.318 3.395 4.967 1.00 89.75 96 CYS A N 1
ATOM 730 C CA . CYS A 1 96 ? -0.885 3.638 4.801 1.00 89.75 96 CYS A CA 1
ATOM 731 C C . CYS A 1 96 ? -0.199 3.972 6.132 1.00 89.75 96 CYS A C 1
ATOM 733 O O . CYS A 1 96 ? 0.937 3.563 6.365 1.00 89.75 96 CYS A O 1
ATOM 735 N N . THR A 1 97 ? -0.902 4.676 7.025 1.00 89.00 97 THR A N 1
ATOM 736 C CA . THR A 1 97 ? -0.397 5.112 8.334 1.00 89.00 97 THR A CA 1
ATOM 737 C C . THR A 1 97 ? -0.142 3.982 9.327 1.00 89.00 97 THR A C 1
ATOM 739 O O . THR A 1 97 ? 0.534 4.201 10.329 1.00 89.00 97 THR A O 1
ATOM 742 N N . THR A 1 98 ? -0.586 2.757 9.031 1.00 88.94 98 THR A N 1
ATOM 743 C CA . THR A 1 98 ? -0.203 1.566 9.799 1.00 88.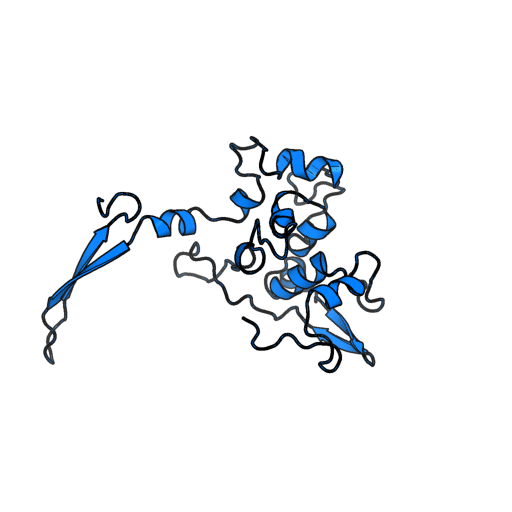94 98 THR A CA 1
ATOM 744 C C . THR A 1 98 ? 1.297 1.267 9.676 1.00 88.94 98 THR A C 1
ATOM 746 O O . THR A 1 98 ? 1.888 0.701 10.597 1.00 88.94 98 THR A O 1
ATOM 749 N N . CYS A 1 99 ? 1.931 1.669 8.567 1.00 91.19 99 CYS A N 1
ATOM 750 C CA . CYS A 1 99 ? 3.374 1.518 8.348 1.00 91.19 99 CYS A CA 1
ATOM 751 C C . CYS A 1 99 ? 4.108 2.852 8.143 1.00 91.19 99 CYS A C 1
ATOM 753 O O . CYS A 1 99 ? 5.265 2.972 8.536 1.00 91.19 99 CYS A O 1
ATOM 755 N N . HIS A 1 100 ? 3.462 3.848 7.540 1.00 92.81 100 HIS A N 1
ATOM 756 C CA . HIS A 1 100 ? 4.053 5.144 7.224 1.00 92.81 100 HIS A CA 1
ATOM 757 C C . HIS A 1 100 ? 3.675 6.201 8.263 1.00 92.81 100 HIS A C 1
ATOM 759 O O . HIS A 1 100 ? 2.532 6.645 8.318 1.00 92.81 100 HIS A O 1
ATOM 765 N N . ALA A 1 101 ? 4.645 6.665 9.046 1.00 91.06 101 ALA A N 1
ATOM 766 C CA . ALA A 1 101 ? 4.457 7.758 9.996 1.00 91.06 101 ALA A CA 1
ATOM 767 C C . ALA A 1 101 ? 4.977 9.073 9.391 1.00 91.06 101 ALA A C 1
ATOM 769 O O . ALA A 1 101 ? 6.164 9.345 9.521 1.00 91.06 101 ALA A O 1
ATOM 770 N N . PRO A 1 102 ? 4.155 9.881 8.692 1.00 86.31 102 PRO A N 1
ATOM 771 C CA . PRO A 1 102 ? 4.645 11.086 8.028 1.00 86.31 102 PRO A CA 1
ATOM 772 C C . PRO A 1 102 ? 5.287 12.057 9.027 1.00 86.31 102 PRO A C 1
ATOM 774 O O . PRO A 1 102 ? 4.749 12.288 10.109 1.00 86.31 102 PRO A O 1
ATOM 777 N N . ASN A 1 103 ? 6.394 12.680 8.617 1.00 84.88 103 ASN A N 1
ATOM 778 C CA . ASN A 1 103 ? 7.199 13.601 9.430 1.00 84.88 103 ASN A CA 1
ATOM 779 C C . ASN A 1 103 ? 7.883 12.950 10.645 1.00 84.88 103 ASN A C 1
ATOM 781 O O . ASN A 1 103 ? 8.188 13.644 11.617 1.00 84.88 103 ASN A O 1
ATOM 785 N N . ASP A 1 104 ? 8.142 11.642 10.594 1.00 90.25 104 ASP A N 1
ATOM 786 C CA . ASP A 1 104 ? 9.001 10.975 11.572 1.00 90.25 104 ASP A CA 1
ATOM 787 C C . ASP A 1 104 ? 10.416 11.606 11.558 1.00 90.25 104 ASP A C 1
ATOM 789 O O . ASP A 1 104 ? 11.066 11.610 10.506 1.00 90.25 104 ASP A O 1
ATOM 793 N N . PRO A 1 105 ? 10.923 12.147 12.686 1.00 90.88 105 PRO A N 1
ATOM 794 C CA . PRO A 1 105 ? 12.269 12.717 12.763 1.00 90.88 105 PRO A CA 1
ATOM 795 C C . PRO A 1 105 ? 13.388 11.723 12.420 1.00 90.88 105 PRO A C 1
ATOM 797 O O . PRO A 1 105 ? 14.419 12.134 11.885 1.00 90.88 105 PRO A O 1
ATOM 800 N N . ASP A 1 106 ? 13.181 10.433 12.701 1.00 90.06 106 ASP A N 1
ATOM 801 C CA . ASP A 1 106 ? 14.147 9.361 12.439 1.00 90.06 106 ASP A CA 1
ATOM 802 C C . ASP A 1 106 ? 14.020 8.804 11.008 1.00 90.06 106 ASP A C 1
ATOM 804 O O . ASP A 1 106 ? 14.921 8.120 10.511 1.00 90.06 106 ASP A O 1
ATOM 808 N N . ALA A 1 107 ? 12.925 9.133 10.314 1.00 90.19 107 ALA A N 1
ATOM 809 C CA . ALA A 1 107 ? 12.693 8.825 8.907 1.00 90.19 107 ALA A CA 1
ATOM 810 C C . ALA A 1 107 ? 12.026 10.016 8.187 1.00 90.19 10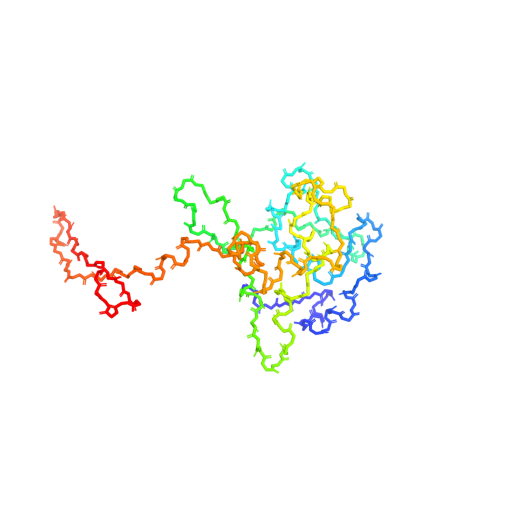7 ALA A C 1
ATOM 812 O O . ALA A 1 107 ? 10.832 9.962 7.883 1.00 90.19 107 ALA A O 1
ATOM 813 N N . PRO A 1 108 ? 12.772 11.089 7.858 1.00 90.00 108 PRO A N 1
ATOM 814 C CA . PRO A 1 108 ? 12.187 12.317 7.308 1.00 90.00 108 PRO A CA 1
ATOM 815 C C . PRO A 1 108 ? 11.421 12.127 5.987 1.00 90.00 108 PRO A C 1
ATOM 817 O O . PRO A 1 108 ? 10.496 12.879 5.700 1.00 90.00 108 PRO A O 1
ATOM 820 N N . GLN A 1 109 ? 11.773 11.103 5.199 1.00 90.75 109 GLN A N 1
ATOM 821 C CA . GLN A 1 109 ? 11.087 10.722 3.952 1.00 90.75 109 GLN A CA 1
ATOM 822 C C . GLN A 1 109 ? 9.854 9.823 4.157 1.00 90.75 109 GLN A C 1
ATOM 824 O O . GLN A 1 109 ? 9.261 9.326 3.206 1.00 90.75 109 GLN A O 1
ATOM 829 N N . SER A 1 110 ? 9.442 9.573 5.397 1.00 91.12 110 SER A N 1
ATOM 830 C CA . SER A 1 110 ? 8.288 8.726 5.740 1.00 91.12 110 SER A CA 1
ATOM 831 C C . SER A 1 110 ? 6.967 9.152 5.083 1.00 91.12 110 SER A C 1
ATOM 833 O O . SER A 1 110 ? 6.077 8.317 4.915 1.00 91.12 110 SER A O 1
ATOM 835 N N . GLY A 1 111 ? 6.843 10.424 4.685 1.00 90.94 111 GLY A N 1
ATOM 836 C CA . GLY A 1 111 ? 5.701 10.974 3.949 1.00 90.94 111 GLY A CA 1
ATOM 837 C C . GLY A 1 111 ? 5.712 10.721 2.435 1.00 90.94 111 GLY A C 1
ATOM 838 O O . GLY A 1 111 ? 4.724 11.038 1.773 1.00 90.94 111 GLY A O 1
ATOM 839 N N . ASP A 1 112 ? 6.775 10.127 1.883 1.00 92.94 112 ASP A N 1
ATOM 840 C CA . ASP A 1 112 ? 6.952 9.973 0.432 1.00 92.94 112 ASP A CA 1
ATOM 841 C C . ASP A 1 112 ? 5.865 9.116 -0.227 1.00 92.94 112 ASP A C 1
ATOM 843 O O . ASP A 1 112 ? 5.607 9.266 -1.417 1.00 92.94 112 ASP A O 1
ATOM 847 N N . TYR A 1 113 ? 5.147 8.283 0.534 1.00 91.50 113 TYR A N 1
ATOM 848 C CA . TYR A 1 113 ? 4.020 7.502 0.012 1.00 91.50 113 TYR A CA 1
ATOM 849 C C . TYR A 1 113 ? 2.905 8.368 -0.605 1.00 91.50 113 TYR A C 1
ATOM 851 O O . TYR A 1 113 ? 2.114 7.867 -1.400 1.00 91.50 113 TYR A O 1
ATOM 859 N N . GLN A 1 114 ? 2.831 9.658 -0.254 1.00 89.94 114 GLN A N 1
ATOM 860 C CA . GLN A 1 114 ? 1.854 10.598 -0.812 1.00 89.94 114 GLN A CA 1
ATOM 861 C C . GLN A 1 114 ? 2.409 11.439 -1.968 1.00 89.94 114 GLN A C 1
ATOM 863 O O . GLN A 1 114 ? 1.634 12.052 -2.698 1.00 89.94 114 GLN A O 1
ATOM 868 N N . THR A 1 115 ? 3.730 11.525 -2.122 1.00 89.81 115 THR A N 1
ATOM 869 C CA . THR A 1 115 ? 4.387 12.499 -3.012 1.00 89.81 115 THR A CA 1
ATOM 870 C C . THR A 1 115 ? 5.223 11.840 -4.105 1.00 89.81 115 THR A C 1
ATOM 872 O O . THR A 1 115 ? 5.278 12.361 -5.223 1.00 89.81 115 THR A O 1
ATOM 875 N N . LEU A 1 116 ? 5.823 10.682 -3.818 1.00 91.50 116 LEU A N 1
ATOM 876 C CA . LEU A 1 116 ? 6.613 9.869 -4.736 1.00 91.50 116 LEU A CA 1
ATOM 877 C C . LEU A 1 116 ? 5.740 8.767 -5.350 1.00 91.50 116 LEU A C 1
ATOM 879 O O . LEU A 1 116 ? 5.812 7.591 -4.993 1.00 91.50 116 LEU A O 1
ATOM 883 N N . ILE A 1 117 ? 4.882 9.181 -6.279 1.00 92.88 117 ILE A N 1
ATOM 884 C CA . ILE A 1 117 ? 3.880 8.319 -6.905 1.00 92.88 117 ILE A CA 1
ATOM 885 C C . ILE A 1 117 ? 4.450 7.756 -8.207 1.00 92.88 117 ILE A C 1
ATOM 887 O O . ILE A 1 117 ? 4.643 8.492 -9.174 1.00 92.88 117 ILE A O 1
ATOM 891 N N . THR A 1 118 ? 4.709 6.451 -8.237 1.00 95.25 118 THR A N 1
ATOM 892 C CA . THR A 1 118 ? 5.292 5.754 -9.393 1.00 95.25 118 THR A CA 1
ATOM 893 C C . THR A 1 118 ? 4.456 4.544 -9.783 1.00 95.25 118 THR A C 1
ATOM 895 O O . THR A 1 118 ? 3.779 3.941 -8.948 1.00 95.25 118 THR A O 1
ATOM 898 N N . VAL A 1 119 ? 4.549 4.141 -11.049 1.00 95.69 119 VAL A N 1
ATOM 899 C CA . VAL A 1 119 ? 3.925 2.920 -11.567 1.00 95.69 119 VAL A CA 1
ATOM 900 C C . VAL A 1 119 ? 4.358 1.711 -10.743 1.00 95.69 119 VAL A C 1
ATOM 902 O O . VAL A 1 119 ? 3.510 0.915 -10.358 1.00 95.69 119 VAL A O 1
ATOM 905 N N . ALA A 1 120 ? 5.649 1.591 -10.414 1.00 94.62 120 ALA A N 1
ATOM 906 C CA . ALA A 1 120 ? 6.171 0.458 -9.650 1.00 94.62 120 ALA A CA 1
ATOM 907 C C . ALA A 1 120 ? 5.493 0.319 -8.276 1.00 94.62 120 ALA A C 1
ATOM 909 O O . ALA A 1 120 ? 5.018 -0.763 -7.927 1.00 94.62 120 ALA A O 1
ATOM 910 N N . THR A 1 121 ? 5.391 1.415 -7.518 1.00 93.31 121 THR A N 1
ATOM 911 C CA . THR A 1 121 ? 4.783 1.390 -6.183 1.00 93.31 121 THR A CA 1
ATOM 912 C C . THR A 1 121 ? 3.268 1.221 -6.267 1.00 93.31 121 THR A C 1
ATOM 914 O O . THR A 1 121 ? 2.710 0.413 -5.533 1.00 93.31 121 THR A O 1
ATOM 917 N N . CYS A 1 122 ? 2.571 1.908 -7.173 1.00 94.81 122 CYS A N 1
ATOM 918 C CA . CYS A 1 122 ? 1.113 1.789 -7.285 1.00 94.81 122 CYS A CA 1
ATOM 919 C C . CYS A 1 122 ? 0.686 0.398 -7.784 1.00 94.81 122 CYS A C 1
ATOM 921 O O . CYS A 1 122 ? -0.246 -0.194 -7.238 1.00 94.81 122 CYS A O 1
ATOM 923 N N . ALA A 1 123 ? 1.420 -0.173 -8.744 1.00 95.12 123 ALA A N 1
ATOM 924 C CA . ALA A 1 123 ? 1.203 -1.530 -9.250 1.00 95.12 123 ALA A CA 1
ATOM 925 C C . ALA A 1 123 ? 1.578 -2.629 -8.241 1.00 95.12 123 ALA A C 1
ATOM 927 O O . ALA A 1 123 ? 1.387 -3.812 -8.515 1.00 95.12 123 ALA A O 1
ATOM 928 N N . SER A 1 124 ? 2.116 -2.281 -7.068 1.00 96.06 124 SER A N 1
ATOM 929 C CA . SER A 1 124 ? 2.325 -3.256 -5.994 1.00 96.06 124 SER A CA 1
ATOM 930 C C . SER A 1 124 ? 1.014 -3.684 -5.324 1.00 96.06 124 SER A C 1
ATOM 932 O O . SER A 1 124 ? 0.914 -4.825 -4.880 1.00 96.06 124 SER A O 1
ATOM 934 N N . CYS A 1 125 ? -0.008 -2.822 -5.339 1.00 95.31 125 CYS A N 1
ATOM 935 C CA . CYS A 1 125 ? -1.368 -3.148 -4.897 1.00 95.31 125 CYS A CA 1
ATOM 936 C C . CYS A 1 125 ? -2.356 -3.196 -6.070 1.00 95.31 125 CYS A C 1
ATOM 938 O O . CYS A 1 125 ? -3.213 -4.073 -6.120 1.00 95.31 125 CYS A O 1
ATOM 940 N N . HIS A 1 126 ? -2.217 -2.288 -7.039 1.00 95.31 126 HIS A N 1
ATOM 941 C CA . HIS A 1 126 ? -3.064 -2.192 -8.230 1.00 95.31 126 HIS A CA 1
ATOM 942 C C . HIS A 1 126 ? -2.446 -2.933 -9.422 1.00 95.31 126 HIS A C 1
ATOM 944 O O . HIS A 1 126 ? -2.180 -2.352 -10.474 1.00 95.31 126 HIS A O 1
ATOM 950 N N . ASP A 1 127 ? -2.165 -4.223 -9.246 1.00 95.75 127 ASP A N 1
ATOM 951 C CA . ASP A 1 127 ? -1.383 -5.013 -10.207 1.00 95.75 127 ASP A CA 1
ATOM 952 C C . ASP A 1 127 ? -2.177 -5.564 -11.404 1.00 95.75 127 ASP A C 1
ATOM 954 O O . ASP A 1 127 ? -1.639 -6.295 -12.233 1.00 95.75 127 ASP A O 1
ATOM 958 N N . ASN A 1 128 ? -3.444 -5.172 -11.517 1.00 95.69 128 ASN A N 1
ATOM 959 C CA . ASN A 1 128 ? -4.309 -5.403 -12.671 1.00 95.69 128 ASN A CA 1
ATOM 960 C C . ASN A 1 128 ? -4.472 -4.161 -13.566 1.00 95.69 128 ASN A C 1
ATOM 962 O O . ASN A 1 128 ? -5.295 -4.181 -14.484 1.00 95.69 128 ASN A O 1
ATOM 966 N N . ILE A 1 129 ? -3.733 -3.082 -13.287 1.00 96.75 129 ILE A N 1
ATOM 967 C CA . ILE A 1 129 ? -3.748 -1.853 -14.080 1.00 96.75 129 ILE A CA 1
ATOM 968 C C . ILE A 1 129 ? -2.581 -1.857 -15.065 1.00 96.75 129 ILE A C 1
ATOM 970 O O . ILE A 1 129 ? -1.427 -2.050 -14.687 1.00 96.75 129 ILE A O 1
ATOM 974 N N . ASP A 1 130 ? -2.879 -1.571 -16.330 1.00 96.31 130 ASP A N 1
ATOM 975 C CA . ASP A 1 130 ? -1.871 -1.297 -17.347 1.00 96.31 130 ASP A CA 1
ATOM 976 C C . ASP A 1 130 ? -1.796 0.214 -17.592 1.00 96.31 130 ASP A C 1
ATOM 978 O O . ASP A 1 130 ? -2.595 0.803 -18.322 1.00 96.31 130 ASP A O 1
ATOM 982 N N . PHE A 1 131 ? -0.805 0.849 -16.970 1.00 95.88 131 PHE A N 1
ATOM 983 C CA . PHE A 1 131 ? -0.570 2.290 -17.073 1.00 95.88 131 PHE A CA 1
ATOM 984 C C . PHE A 1 131 ? -0.074 2.724 -18.461 1.00 95.88 131 PHE A C 1
ATOM 986 O O . PHE A 1 131 ? -0.244 3.887 -18.829 1.00 95.88 131 PHE A O 1
ATOM 993 N N . ALA A 1 132 ? 0.510 1.810 -19.246 1.00 95.56 132 ALA A N 1
ATOM 994 C CA . ALA A 1 132 ? 1.027 2.108 -20.580 1.00 95.56 132 ALA A CA 1
ATOM 995 C C . ALA A 1 132 ? -0.088 2.156 -21.633 1.00 95.56 132 ALA A C 1
ATOM 997 O O . ALA A 1 132 ? 0.018 2.907 -22.604 1.00 95.56 132 ALA A O 1
ATOM 998 N N . THR A 1 133 ? -1.161 1.384 -21.441 1.00 96.81 133 THR A N 1
ATOM 999 C CA . THR A 1 133 ? -2.346 1.402 -22.318 1.00 96.81 133 THR A CA 1
ATOM 1000 C C . THR A 1 133 ? -3.529 2.166 -21.723 1.00 96.81 133 THR A C 1
ATOM 1002 O O . THR A 1 133 ? -4.450 2.539 -22.450 1.00 96.81 133 THR A O 1
ATOM 1005 N N . GLY A 1 134 ? -3.512 2.424 -20.414 1.00 96.19 134 GLY A N 1
ATOM 1006 C CA . GLY A 1 134 ? -4.621 3.015 -19.668 1.00 96.19 134 GLY A CA 1
ATOM 1007 C C . GLY A 1 134 ? -5.732 2.015 -19.326 1.00 96.19 134 GLY A C 1
ATOM 1008 O O . GLY A 1 134 ? -6.775 2.410 -18.790 1.00 96.19 134 GLY A O 1
ATOM 1009 N N . GLN A 1 135 ? -5.550 0.723 -19.623 1.00 97.25 135 GLN A N 1
ATOM 1010 C CA . GLN A 1 135 ? -6.508 -0.312 -19.249 1.00 97.25 135 GLN A CA 1
ATOM 1011 C C . GLN A 1 135 ? -6.570 -0.439 -17.721 1.00 97.25 135 GLN A C 1
ATOM 1013 O O . GLN A 1 135 ? -5.556 -0.583 -17.045 1.00 97.25 135 GLN A O 1
ATOM 1018 N N . GLY A 1 136 ? -7.782 -0.364 -17.164 1.00 93.81 136 GLY A N 1
ATOM 1019 C CA . GLY A 1 136 ? -7.980 -0.308 -15.710 1.00 93.81 136 GLY A CA 1
ATOM 1020 C C . GLY A 1 136 ? -7.673 1.061 -15.086 1.00 93.81 136 GLY A C 1
ATOM 1021 O O . GLY A 1 136 ? -7.874 1.231 -13.891 1.00 93.81 136 GLY A O 1
ATOM 1022 N N . HIS A 1 137 ? -7.264 2.052 -15.888 1.00 95.88 137 HIS A N 1
ATOM 1023 C CA . HIS A 1 137 ? -6.908 3.408 -15.456 1.00 95.88 137 HIS A CA 1
ATOM 1024 C C . HIS A 1 137 ? -7.743 4.481 -16.184 1.00 95.88 137 HIS A C 1
ATOM 1026 O O . HIS A 1 137 ? -7.235 5.499 -16.647 1.00 95.88 137 HIS A O 1
ATOM 1032 N N . GLY A 1 138 ? -9.040 4.218 -16.389 1.00 92.56 138 GLY A N 1
ATOM 1033 C CA . GLY A 1 138 ? -9.951 5.154 -17.067 1.00 92.56 138 GLY A CA 1
ATOM 1034 C C . GLY A 1 138 ? -9.617 5.440 -18.540 1.00 92.56 138 GLY A C 1
ATOM 1035 O O . GLY A 1 138 ? -10.097 6.427 -19.088 1.00 92.56 138 GLY A O 1
ATOM 1036 N N . GLY A 1 139 ? -8.785 4.608 -19.180 1.00 94.88 139 GLY A N 1
ATOM 1037 C CA . GLY A 1 139 ? -8.267 4.853 -20.530 1.00 94.88 139 GLY A CA 1
ATOM 1038 C C . GLY A 1 139 ? -7.149 5.900 -20.581 1.00 94.88 139 GLY A C 1
ATOM 1039 O O . GLY A 1 139 ? -6.771 6.334 -21.667 1.00 94.88 139 GLY A O 1
ATOM 1040 N N . ILE A 1 140 ? -6.626 6.319 -19.425 1.00 93.94 140 ILE A N 1
ATOM 1041 C CA . ILE A 1 140 ? -5.570 7.324 -19.321 1.00 93.94 140 ILE A CA 1
ATOM 1042 C C . ILE A 1 140 ? -4.222 6.616 -19.250 1.00 93.94 140 ILE A C 1
ATOM 1044 O O . ILE A 1 140 ? -3.904 5.947 -18.267 1.00 93.94 140 ILE A O 1
ATOM 1048 N N . VAL A 1 141 ? -3.412 6.811 -20.286 1.00 96.19 141 VAL A N 1
ATOM 1049 C CA . VAL A 1 141 ? -1.997 6.432 -20.268 1.00 96.19 141 VAL A CA 1
ATOM 1050 C C . VAL A 1 141 ? -1.241 7.391 -19.355 1.00 96.19 141 VAL A C 1
ATOM 1052 O O . VAL A 1 141 ? -1.384 8.609 -19.485 1.00 96.19 141 VAL A O 1
ATOM 1055 N N . ALA A 1 142 ? -0.428 6.851 -18.453 1.00 93.62 142 ALA A N 1
ATOM 1056 C CA . ALA A 1 142 ? 0.362 7.643 -17.523 1.00 93.62 142 ALA A CA 1
ATOM 1057 C C . ALA A 1 142 ? 1.766 7.064 -17.336 1.00 93.62 142 ALA A C 1
ATOM 1059 O O . ALA A 1 142 ? 2.000 5.861 -17.429 1.00 93.62 142 ALA A O 1
ATOM 1060 N N . THR A 1 143 ? 2.704 7.958 -17.046 1.00 93.94 143 THR A N 1
ATOM 1061 C CA . THR A 1 143 ? 4.075 7.638 -16.641 1.00 93.94 143 THR A CA 1
ATOM 1062 C C . THR A 1 143 ? 4.361 8.271 -15.286 1.00 93.94 143 THR A C 1
ATOM 1064 O O . THR A 1 143 ? 3.641 9.183 -14.872 1.00 93.94 143 THR A O 1
ATOM 1067 N N . ASP A 1 144 ? 5.452 7.863 -14.635 1.00 94.88 144 ASP A N 1
ATOM 1068 C CA . ASP A 1 144 ? 5.877 8.409 -13.336 1.00 94.88 144 ASP A CA 1
ATOM 1069 C C . ASP A 1 144 ? 5.930 9.947 -13.309 1.00 94.88 144 ASP A C 1
ATOM 1071 O O . ASP A 1 144 ? 5.635 10.568 -12.293 1.00 94.88 144 ASP A O 1
ATOM 1075 N N . ALA A 1 145 ? 6.233 10.586 -14.444 1.00 94.19 145 ALA A N 1
ATOM 1076 C CA . ALA A 1 145 ? 6.293 12.042 -14.553 1.00 94.19 145 ALA A CA 1
ATOM 1077 C C . ALA A 1 145 ? 4.932 12.747 -14.378 1.00 94.19 145 ALA A C 1
ATOM 1079 O O . ALA A 1 145 ? 4.896 13.951 -14.128 1.00 94.19 145 ALA A O 1
ATOM 1080 N N . GLN A 1 146 ? 3.818 12.032 -14.546 1.00 93.94 146 GLN A N 1
ATOM 1081 C CA . GLN A 1 146 ? 2.465 12.599 -14.592 1.00 93.94 146 GLN A CA 1
ATOM 1082 C C . GLN A 1 146 ? 1.616 12.207 -13.381 1.00 93.94 146 GLN A C 1
ATOM 1084 O O . GLN A 1 146 ? 0.624 12.878 -13.096 1.00 93.94 146 GLN A O 1
ATOM 1089 N N . CYS A 1 147 ? 1.993 11.151 -12.655 1.00 94.88 147 CYS A N 1
ATOM 1090 C CA . CYS A 1 147 ? 1.193 10.594 -11.565 1.00 94.88 147 CYS A CA 1
ATOM 1091 C C . CYS A 1 147 ? 0.802 11.664 -10.537 1.00 94.88 147 CYS A C 1
ATOM 1093 O O . CYS A 1 147 ? -0.380 11.840 -10.239 1.00 94.88 147 CYS A O 1
ATOM 1095 N N . SER A 1 148 ? 1.773 12.453 -10.066 1.00 94.12 148 SER A N 1
ATOM 1096 C CA . SER A 1 148 ? 1.540 13.484 -9.048 1.00 94.12 148 SER A CA 1
ATOM 1097 C C . SER A 1 148 ? 0.715 14.681 -9.537 1.00 94.12 148 SER A C 1
ATOM 1099 O O . SER A 1 148 ? 0.236 15.453 -8.712 1.00 94.12 148 SER A O 1
ATOM 1101 N N . THR A 1 149 ? 0.479 14.837 -10.844 1.00 93.75 149 THR A N 1
ATOM 1102 C CA . THR A 1 149 ? -0.457 15.852 -11.360 1.00 93.75 149 THR A CA 1
ATOM 1103 C C . THR A 1 149 ? -1.902 15.534 -10.962 1.00 93.75 149 THR A C 1
ATOM 1105 O O . THR A 1 149 ? -2.660 16.433 -10.592 1.00 93.75 149 THR A O 1
ATOM 1108 N N . CYS A 1 150 ? -2.279 14.255 -10.997 1.00 94.69 150 CYS A N 1
ATOM 1109 C CA . CYS A 1 150 ? -3.639 13.808 -10.692 1.00 94.69 150 CYS A CA 1
ATOM 1110 C C . CYS A 1 150 ? -3.766 13.227 -9.282 1.00 94.69 150 CYS A C 1
ATOM 1112 O O . CYS A 1 150 ? -4.762 13.466 -8.609 1.00 94.69 150 CYS A O 1
ATOM 1114 N N . HIS A 1 151 ? -2.747 12.499 -8.828 1.00 95.81 151 HIS A N 1
ATOM 1115 C CA . HIS A 1 151 ? -2.769 11.762 -7.564 1.00 95.81 151 HIS A CA 1
ATOM 1116 C C . HIS A 1 151 ? -1.948 12.420 -6.447 1.00 95.81 151 HIS A C 1
ATOM 1118 O O . HIS A 1 151 ? -1.979 11.957 -5.308 1.00 95.81 151 HIS A O 1
ATOM 1124 N N . GLY A 1 152 ? -1.216 13.498 -6.746 1.00 95.00 152 GLY A N 1
ATOM 1125 C CA . GLY A 1 152 ? -0.410 14.219 -5.760 1.00 95.00 152 GLY A CA 1
ATOM 1126 C C . GLY A 1 152 ? -1.262 15.050 -4.794 1.00 95.00 152 GLY A C 1
ATOM 1127 O O . GLY A 1 152 ? -2.392 15.409 -5.120 1.00 95.00 152 GLY A O 1
ATOM 1128 N N . PRO A 1 153 ? -0.718 15.435 -3.628 1.00 92.81 153 PRO A N 1
ATOM 1129 C CA . PRO A 1 153 ? -1.478 16.037 -2.523 1.00 92.81 153 PRO A CA 1
ATOM 1130 C C . PRO A 1 153 ? -2.018 17.442 -2.822 1.00 92.81 153 PRO A C 1
ATOM 1132 O O . PRO A 1 153 ? -2.863 17.958 -2.100 1.00 92.81 153 PRO A O 1
ATOM 1135 N N . THR A 1 154 ? -1.527 18.089 -3.878 1.00 93.88 154 THR A N 1
ATOM 1136 C CA . THR A 1 154 ? -1.995 19.408 -4.322 1.00 93.88 154 THR A CA 1
ATOM 1137 C C . THR A 1 154 ? -2.991 19.325 -5.478 1.00 93.88 154 THR A C 1
ATOM 1139 O O . THR A 1 154 ? -3.442 20.363 -5.964 1.00 93.88 154 THR A O 1
ATOM 1142 N N . SER A 1 155 ? -3.338 18.119 -5.944 1.00 94.19 155 SER A N 1
ATOM 1143 C CA . SER A 1 155 ? -4.271 17.963 -7.056 1.00 94.19 155 SER A CA 1
ATOM 1144 C C . SER A 1 155 ? -5.683 18.372 -6.647 1.00 94.19 155 SER A C 1
ATOM 1146 O O . SER A 1 155 ? -6.218 17.893 -5.649 1.00 94.19 155 SER A O 1
ATOM 1148 N N . GLY A 1 156 ? -6.298 19.252 -7.439 1.00 93.56 156 GLY A N 1
ATOM 1149 C CA . GLY A 1 156 ? -7.700 19.651 -7.286 1.00 93.56 156 GLY A CA 1
ATOM 1150 C C . GLY A 1 156 ? -8.671 18.842 -8.149 1.00 93.56 156 GLY A C 1
ATOM 1151 O O . GLY A 1 156 ? -9.856 19.170 -8.192 1.00 93.56 156 GLY A O 1
ATOM 1152 N N . LEU A 1 157 ? -8.188 17.828 -8.878 1.00 91.62 157 LEU A N 1
ATOM 1153 C CA . LEU A 1 157 ? -9.043 17.008 -9.735 1.00 91.62 157 LEU A CA 1
ATOM 1154 C C . LEU A 1 157 ? -10.056 16.231 -8.899 1.00 91.62 157 LEU A C 1
ATOM 1156 O O . LEU A 1 157 ? -9.715 15.694 -7.847 1.00 91.62 157 LEU A O 1
ATOM 1160 N N . ASP A 1 158 ? -11.300 16.206 -9.377 1.00 89.12 158 ASP A N 1
ATOM 1161 C CA . ASP A 1 158 ? -12.438 15.613 -8.666 1.00 89.12 158 ASP A CA 1
ATOM 1162 C C . ASP A 1 158 ? -12.541 16.092 -7.206 1.00 89.12 158 ASP A C 1
ATOM 1164 O O . ASP A 1 158 ? -12.672 15.313 -6.267 1.00 89.12 158 ASP A O 1
ATOM 1168 N N . ASN A 1 159 ? -12.374 17.403 -6.995 1.00 89.94 159 ASN A N 1
ATOM 1169 C CA . ASN A 1 159 ? -12.337 18.026 -5.667 1.00 89.94 159 ASN A CA 1
ATOM 1170 C C . ASN A 1 159 ? -11.280 17.415 -4.720 1.00 89.94 159 ASN A C 1
ATOM 1172 O O . ASN A 1 159 ? -11.455 17.424 -3.504 1.00 89.94 159 ASN A O 1
ATOM 1176 N N . GLY A 1 160 ? -10.184 16.886 -5.272 1.00 89.88 160 GLY A N 1
ATOM 1177 C CA . GLY A 1 160 ? -9.112 16.234 -4.518 1.00 89.88 160 GLY A CA 1
ATOM 1178 C C . GLY A 1 160 ? -9.368 14.759 -4.199 1.00 89.88 160 GLY A C 1
ATOM 1179 O O . GLY A 1 160 ? -8.536 14.138 -3.542 1.00 89.88 160 GLY A O 1
ATOM 1180 N N . ALA A 1 161 ? -10.460 14.159 -4.681 1.00 89.19 161 ALA A N 1
ATOM 1181 C CA . ALA A 1 161 ? -10.771 12.754 -4.415 1.00 89.19 161 ALA A CA 1
ATOM 1182 C C . ALA A 1 161 ? -9.725 11.780 -4.987 1.00 89.19 161 ALA A C 1
ATOM 1184 O O . ALA A 1 161 ? -9.558 10.679 -4.468 1.00 89.19 161 ALA A O 1
ATOM 1185 N N . LEU A 1 162 ? -8.987 12.188 -6.027 1.00 91.31 162 LEU A N 1
ATOM 1186 C CA . LEU A 1 162 ? -7.942 11.365 -6.645 1.00 91.31 162 LEU A CA 1
ATOM 1187 C C . LEU A 1 162 ? -6.598 11.398 -5.906 1.00 91.31 162 LEU A C 1
ATOM 1189 O O . LEU A 1 162 ? -5.705 10.624 -6.256 1.00 91.31 162 LEU A O 1
ATOM 1193 N N . GLN A 1 163 ? -6.430 12.264 -4.903 1.00 93.56 163 GLN A N 1
ATOM 1194 C CA . GLN A 1 163 ? -5.204 12.308 -4.106 1.00 93.56 163 GLN A CA 1
ATOM 1195 C C . GLN A 1 163 ? -4.984 10.969 -3.397 1.00 93.56 163 GLN A C 1
ATOM 1197 O O . GLN A 1 163 ? -5.934 10.392 -2.871 1.00 93.56 163 GLN A O 1
ATOM 1202 N N . VAL A 1 164 ? -3.734 10.500 -3.300 1.00 92.25 164 VAL A N 1
ATOM 1203 C CA . VAL A 1 164 ? -3.419 9.221 -2.629 1.00 92.25 164 VAL A CA 1
ATOM 1204 C C . VAL A 1 164 ? -4.006 9.169 -1.217 1.00 92.25 164 VAL A C 1
ATOM 1206 O O . VAL A 1 164 ? -4.657 8.190 -0.870 1.00 92.25 164 VAL A O 1
ATOM 1209 N N . ALA A 1 165 ? -3.834 10.221 -0.415 1.00 87.94 165 ALA A N 1
ATOM 1210 C CA . ALA A 1 165 ? -4.368 10.251 0.946 1.00 87.94 165 ALA A CA 1
ATOM 1211 C C . ALA A 1 165 ? -5.909 10.220 0.984 1.00 87.94 165 ALA A C 1
ATOM 1213 O O . ALA A 1 165 ? -6.488 9.555 1.840 1.00 87.94 165 ALA A O 1
ATOM 1214 N N . ALA A 1 166 ? -6.577 10.899 0.048 1.00 86.56 166 ALA A N 1
ATOM 1215 C CA . ALA A 1 166 ? -8.036 10.934 -0.012 1.00 86.56 166 ALA A CA 1
ATOM 1216 C C . ALA A 1 166 ? -8.618 9.592 -0.483 1.00 86.56 166 ALA A C 1
ATOM 1218 O O . ALA A 1 166 ? -9.519 9.057 0.151 1.00 86.56 166 ALA A O 1
ATOM 1219 N N . ALA A 1 167 ? -8.063 9.005 -1.545 1.00 88.12 167 ALA A N 1
ATOM 1220 C CA . ALA A 1 167 ? -8.542 7.749 -2.122 1.00 88.12 167 ALA A CA 1
ATOM 1221 C C . ALA A 1 167 ? -8.309 6.526 -1.212 1.00 88.12 167 ALA A C 1
ATOM 1223 O O . ALA A 1 167 ? -9.033 5.535 -1.305 1.00 88.12 167 ALA A O 1
ATOM 1224 N N . HIS A 1 168 ? -7.307 6.590 -0.328 1.00 87.50 168 HIS A N 1
ATOM 1225 C CA . HIS A 1 168 ? -6.968 5.517 0.614 1.00 87.50 168 HIS A CA 1
ATOM 1226 C C . HIS A 1 168 ? -7.485 5.765 2.039 1.00 87.50 168 HIS A C 1
ATOM 1228 O O . HIS A 1 168 ? -7.127 5.047 2.970 1.00 87.50 168 HIS A O 1
ATOM 1234 N N . THR A 1 169 ? -8.366 6.749 2.214 1.00 76.19 169 THR A N 1
ATOM 1235 C CA . THR A 1 169 ? -9.162 6.935 3.432 1.00 76.19 169 THR A CA 1
ATOM 1236 C C . THR A 1 169 ? -10.636 6.758 3.090 1.00 76.19 169 THR A C 1
ATOM 1238 O O . THR A 1 169 ? -11.053 6.961 1.951 1.00 76.19 169 THR A O 1
ATOM 1241 N N . LEU A 1 170 ? -11.447 6.323 4.052 1.00 67.06 170 LEU A N 1
ATOM 1242 C CA . LEU A 1 170 ? -12.875 6.132 3.818 1.00 67.06 170 LEU A CA 1
ATOM 1243 C C . LEU A 1 170 ? -13.692 7.139 4.589 1.00 67.06 170 LEU A C 1
ATOM 1245 O O . LEU A 1 170 ? -13.415 7.453 5.745 1.00 67.06 170 LEU A O 1
ATOM 1249 N N . GLY A 1 171 ? -14.779 7.567 3.951 1.00 63.00 171 GLY A N 1
ATOM 1250 C CA . GLY A 1 171 ? -15.779 8.412 4.587 1.00 63.00 171 GLY A CA 1
ATOM 1251 C C . GLY A 1 171 ? -16.381 7.774 5.840 1.00 63.00 171 GLY A C 1
ATOM 1252 O O . GLY A 1 171 ? -16.767 8.506 6.738 1.00 63.00 171 GLY A O 1
ATOM 1253 N N . VAL A 1 172 ? -16.424 6.437 5.937 1.00 62.59 172 VAL A N 1
ATOM 1254 C CA . VAL A 1 172 ? -16.907 5.727 7.136 1.00 62.59 172 VAL A CA 1
ATOM 1255 C C . VAL A 1 172 ? -15.919 5.843 8.293 1.00 62.59 172 VAL A C 1
ATOM 1257 O O . VAL A 1 172 ? -16.358 6.117 9.401 1.00 62.59 172 VAL A O 1
ATOM 1260 N N . ASP A 1 173 ? -14.611 5.726 8.057 1.00 64.38 173 ASP A N 1
ATOM 1261 C CA . ASP A 1 173 ? -13.610 5.919 9.117 1.00 64.38 173 ASP A CA 1
ATOM 1262 C C . ASP A 1 173 ? -13.561 7.384 9.567 1.00 64.38 173 ASP A C 1
ATOM 1264 O O . ASP A 1 173 ? -13.513 7.673 10.762 1.00 64.38 173 ASP A O 1
ATOM 1268 N N . ALA A 1 174 ? -13.666 8.319 8.616 1.00 66.81 174 ALA A N 1
ATOM 1269 C CA . ALA A 1 174 ? -13.790 9.744 8.916 1.00 66.81 174 ALA A CA 1
ATOM 1270 C C . ALA A 1 174 ? -15.098 10.075 9.661 1.00 66.81 174 ALA A C 1
ATOM 1272 O O . ALA A 1 174 ? -15.116 10.950 10.520 1.00 66.81 174 ALA A O 1
ATOM 1273 N N . ALA A 1 175 ? -16.200 9.385 9.351 1.00 69.12 175 ALA A N 1
ATOM 1274 C CA . ALA A 1 175 ? -17.476 9.557 10.038 1.00 69.12 175 ALA A CA 1
ATOM 1275 C C . ALA A 1 175 ? -17.497 8.873 11.409 1.00 69.12 175 ALA A C 1
ATOM 1277 O O . ALA A 1 175 ? -18.128 9.393 12.318 1.00 69.12 175 ALA A O 1
ATOM 1278 N N . ALA A 1 176 ? -16.802 7.747 11.589 1.00 68.38 176 ALA A N 1
ATOM 1279 C CA . ALA A 1 176 ? -16.738 7.030 12.860 1.00 68.38 176 ALA A CA 1
ATOM 1280 C C . ALA A 1 176 ? -16.130 7.891 13.977 1.00 68.38 176 ALA A C 1
ATOM 1282 O O . ALA A 1 176 ? -16.563 7.786 15.121 1.00 68.38 176 ALA A O 1
ATOM 1283 N N . GLY A 1 177 ? -15.198 8.793 13.647 1.00 70.06 177 GLY A N 1
ATOM 1284 C CA . GLY A 1 177 ? -14.674 9.786 14.592 1.00 70.06 177 GLY A CA 1
ATOM 1285 C C . GLY A 1 177 ? -15.732 10.748 15.150 1.00 70.06 177 GLY A C 1
ATOM 1286 O O . GLY A 1 177 ? -15.554 11.262 16.248 1.00 70.06 177 GLY A O 1
ATOM 1287 N N . LYS A 1 178 ? -16.856 10.931 14.445 1.00 76.88 178 LYS A N 1
ATOM 1288 C CA . LYS A 1 178 ? -17.952 11.850 14.804 1.00 76.88 178 LYS A CA 1
ATOM 1289 C C . LYS A 1 178 ? -19.032 11.226 15.678 1.00 76.88 178 LYS A C 1
ATOM 1291 O O . LYS A 1 178 ? -20.042 11.861 15.956 1.00 76.88 178 LYS A O 1
ATOM 1296 N N . PHE A 1 179 ? -18.871 9.963 16.070 1.00 82.00 179 PHE A N 1
ATOM 1297 C CA . PHE A 1 179 ? -19.849 9.268 16.898 1.00 82.00 179 PHE A CA 1
ATOM 1298 C C . PHE A 1 179 ? -19.152 8.582 18.069 1.00 82.00 179 PHE A C 1
ATOM 1300 O O . PHE A 1 179 ? -18.417 7.611 17.899 1.00 82.00 179 PHE A O 1
ATOM 1307 N N . ALA A 1 180 ? -19.446 9.036 19.282 1.00 83.38 180 ALA A N 1
ATOM 1308 C CA . ALA A 1 180 ? -19.121 8.339 20.515 1.00 83.38 180 ALA A CA 1
ATOM 1309 C C . ALA A 1 180 ? -20.410 7.916 21.229 1.00 83.38 180 ALA A C 1
ATOM 1311 O O . ALA A 1 180 ? -21.392 8.655 21.285 1.00 83.38 180 ALA A O 1
ATOM 1312 N N . PHE A 1 181 ? -20.409 6.704 21.785 1.00 87.00 181 PHE A N 1
ATOM 1313 C CA . PHE A 1 181 ? -21.529 6.177 22.562 1.00 87.00 181 PHE A CA 1
ATOM 1314 C C . PHE A 1 181 ? -21.208 6.268 24.048 1.00 87.00 181 PHE A C 1
ATOM 1316 O O . PHE A 1 181 ? -20.213 5.714 24.518 1.00 87.00 181 PHE A O 1
ATOM 1323 N N . LYS A 1 182 ? -22.089 6.909 24.808 1.00 88.69 182 LYS A N 1
ATOM 1324 C CA . LYS A 1 182 ? -22.008 6.998 26.262 1.00 88.69 182 LYS A CA 1
ATOM 1325 C C . LYS A 1 182 ? -23.111 6.160 26.888 1.00 88.69 182 LYS A C 1
ATOM 1327 O O . LYS A 1 182 ? -24.290 6.333 26.589 1.00 88.69 182 LYS A O 1
ATOM 1332 N N . ILE A 1 183 ? -22.735 5.248 27.781 1.00 92.00 183 ILE A N 1
ATOM 1333 C CA . ILE A 1 183 ? -23.708 4.494 28.576 1.00 92.00 183 ILE A CA 1
ATOM 1334 C C . ILE A 1 183 ? -24.251 5.424 29.657 1.00 92.00 183 ILE A C 1
ATOM 1336 O O . ILE A 1 183 ? -23.514 5.858 30.540 1.00 92.00 183 ILE A O 1
ATOM 1340 N N . VAL A 1 184 ? -25.546 5.720 29.585 1.00 93.75 184 VAL A N 1
ATOM 1341 C CA . VAL A 1 184 ? -26.239 6.587 30.544 1.00 93.75 184 VAL A CA 1
ATOM 1342 C C . VAL A 1 184 ? -26.773 5.771 31.716 1.00 93.75 184 VAL A C 1
ATOM 1344 O O . VAL A 1 184 ? -26.674 6.197 32.863 1.00 93.75 184 VAL A O 1
ATOM 1347 N N . ASN A 1 185 ? -27.351 4.598 31.442 1.00 94.62 185 ASN A N 1
ATOM 1348 C CA . ASN A 1 185 ? -27.939 3.748 32.472 1.00 94.62 185 ASN A CA 1
ATOM 1349 C C . ASN A 1 185 ? -28.001 2.278 32.039 1.00 94.62 185 ASN A C 1
ATOM 1351 O O . ASN A 1 185 ? -28.171 1.981 30.857 1.00 94.62 185 ASN A O 1
ATOM 1355 N N . VAL A 1 186 ? -27.942 1.370 33.014 1.00 93.56 186 VAL A N 1
ATOM 1356 C CA . VAL A 1 186 ? -28.204 -0.064 32.841 1.00 93.56 186 VAL A CA 1
ATOM 1357 C C . VAL A 1 186 ? -29.204 -0.493 33.916 1.00 93.56 186 VAL A C 1
ATOM 1359 O O . VAL A 1 186 ? -28.957 -0.288 35.101 1.00 93.56 186 VAL A O 1
ATOM 1362 N N . ALA A 1 187 ? -30.333 -1.076 33.515 1.00 95.44 187 ALA A N 1
ATOM 1363 C CA . ALA A 1 187 ? -31.417 -1.483 34.414 1.00 95.44 187 ALA A CA 1
ATOM 1364 C C . ALA A 1 187 ? -31.886 -2.924 34.142 1.00 95.44 187 ALA A C 1
ATOM 1366 O O . ALA A 1 187 ? -31.564 -3.494 33.100 1.00 95.44 187 ALA A O 1
ATOM 1367 N N . ASN A 1 188 ? -32.667 -3.485 35.077 1.00 93.31 188 ASN A N 1
ATOM 1368 C CA . ASN A 1 188 ? -33.286 -4.819 34.996 1.00 93.31 188 ASN A CA 1
ATOM 1369 C C . ASN A 1 188 ? -32.265 -5.967 34.840 1.00 93.31 188 ASN A C 1
ATOM 1371 O O . ASN A 1 188 ? -32.353 -6.783 33.928 1.00 93.31 188 ASN A O 1
ATOM 1375 N N . THR A 1 189 ? -31.247 -6.002 35.707 1.00 94.25 189 THR A N 1
ATOM 1376 C CA . THR A 1 189 ? -30.112 -6.942 35.620 1.00 94.25 189 THR A CA 1
ATOM 1377 C C . THR A 1 189 ? -30.254 -8.196 36.495 1.00 94.25 189 THR A C 1
ATOM 1379 O O . THR A 1 189 ? -29.301 -8.970 36.604 1.00 94.25 189 THR A O 1
ATOM 1382 N N . ALA A 1 190 ? -31.406 -8.415 37.140 1.00 95.06 190 ALA A N 1
ATOM 1383 C CA . ALA A 1 190 ? -31.613 -9.581 37.997 1.00 95.06 190 ALA A CA 1
ATOM 1384 C C . ALA A 1 190 ? -31.890 -10.865 37.179 1.00 95.06 190 ALA A C 1
ATOM 1386 O O . ALA A 1 190 ? -32.318 -10.796 36.025 1.00 95.06 190 ALA A O 1
ATOM 1387 N N . PRO A 1 191 ? -31.671 -12.068 37.750 1.00 93.06 191 PRO A N 1
ATOM 1388 C CA . PRO A 1 191 ? -31.979 -13.323 37.068 1.00 93.06 191 PRO A CA 1
ATOM 1389 C C . PRO A 1 191 ? -33.464 -13.425 36.687 1.00 93.06 191 PRO A C 1
ATOM 1391 O O . PRO A 1 191 ? -34.330 -13.378 37.555 1.00 93.06 191 PRO A O 1
ATOM 1394 N N . GLY A 1 192 ? -33.745 -13.611 35.396 1.00 93.31 192 GLY A N 1
ATOM 1395 C CA . GLY A 1 192 ? -35.108 -13.682 34.853 1.00 93.31 192 GLY A CA 1
ATOM 1396 C C . GLY A 1 192 ? -35.648 -12.357 34.302 1.00 93.31 192 GLY A C 1
ATOM 1397 O O . GLY A 1 192 ? -36.657 -12.381 33.599 1.00 93.31 192 GLY A O 1
ATOM 1398 N N . ASP A 1 193 ? -34.964 -11.236 34.545 1.00 94.44 193 ASP A N 1
ATOM 1399 C CA . ASP A 1 193 ? -35.308 -9.942 33.956 1.00 94.44 193 ASP A CA 1
ATOM 1400 C C . ASP A 1 193 ? -34.769 -9.798 32.524 1.00 94.44 193 ASP A C 1
ATOM 1402 O O . ASP A 1 193 ? -33.827 -10.475 32.105 1.00 94.44 193 ASP A O 1
ATOM 1406 N N . THR A 1 194 ? -35.359 -8.869 31.765 1.00 94.44 194 THR A N 1
ATOM 1407 C CA . THR A 1 194 ? -34.813 -8.421 30.476 1.00 94.44 194 THR A CA 1
ATOM 1408 C C . THR A 1 194 ? -34.013 -7.132 30.690 1.00 94.44 194 THR A C 1
ATOM 1410 O O . THR A 1 194 ? -34.630 -6.089 30.932 1.00 94.44 194 THR A O 1
ATOM 1413 N N . PRO A 1 195 ? -32.670 -7.166 30.607 1.00 94.31 195 PRO A N 1
ATOM 1414 C CA . PRO A 1 195 ? -31.851 -5.985 30.836 1.00 94.31 195 PRO A CA 1
ATOM 1415 C C . PRO A 1 195 ? -32.092 -4.918 29.768 1.00 94.31 195 PRO A C 1
ATOM 1417 O O . PRO A 1 195 ? -32.274 -5.219 28.588 1.00 94.31 195 PRO A O 1
ATOM 1420 N N . SER A 1 196 ? -32.054 -3.654 30.187 1.00 94.94 196 SER A N 1
ATOM 1421 C CA . SER A 1 196 ? -32.171 -2.492 29.304 1.00 94.94 196 SER A CA 1
ATOM 1422 C C . SER A 1 196 ? -30.982 -1.558 29.490 1.00 94.94 196 SER A C 1
ATOM 1424 O O . SER A 1 196 ? -30.615 -1.250 30.626 1.00 94.94 196 SER A O 1
ATOM 1426 N N . VAL A 1 197 ? -30.421 -1.069 28.384 1.00 94.06 197 VAL A N 1
ATOM 1427 C CA . VAL A 1 197 ? -29.317 -0.103 28.371 1.00 94.06 197 VAL A CA 1
ATOM 1428 C C . VAL A 1 197 ? -29.791 1.181 27.704 1.00 94.06 197 VAL A C 1
ATOM 1430 O O . VAL A 1 197 ? -30.328 1.143 26.599 1.00 94.06 197 VAL A O 1
ATOM 1433 N N . THR A 1 198 ? -29.569 2.314 28.364 1.00 94.31 198 THR A N 1
ATOM 1434 C CA . THR A 1 198 ? -29.760 3.640 27.773 1.00 94.31 198 THR A CA 1
ATOM 1435 C C . THR A 1 198 ? -28.414 4.153 27.290 1.00 94.31 198 THR A C 1
ATOM 1437 O O . THR A 1 198 ? -27.470 4.254 28.077 1.00 94.31 198 THR A O 1
ATOM 1440 N N . LEU A 1 199 ? -28.338 4.484 26.004 1.00 93.12 199 LEU A N 1
ATOM 1441 C CA . LEU A 1 199 ? -27.159 5.052 25.361 1.00 93.12 199 LEU A CA 1
ATOM 1442 C C . LEU A 1 199 ? -27.455 6.488 24.923 1.00 93.12 199 LEU A C 1
ATOM 1444 O O . LEU A 1 199 ? -28.563 6.789 24.482 1.00 93.12 199 LEU A O 1
ATOM 1448 N N . GLU A 1 200 ? -26.449 7.344 25.021 1.00 91.06 200 GLU A N 1
ATOM 1449 C CA . GLU A 1 200 ? -26.393 8.671 24.414 1.00 91.06 200 GLU A CA 1
ATOM 1450 C C . GLU A 1 200 ? -25.352 8.627 23.288 1.00 91.06 200 GLU A C 1
ATOM 1452 O O . GLU A 1 200 ? -24.287 8.031 23.460 1.00 91.06 200 GLU A O 1
ATOM 1457 N N . VAL A 1 201 ? -25.679 9.201 22.130 1.00 88.75 201 VAL A N 1
ATOM 1458 C CA . VAL A 1 201 ? -24.758 9.334 20.993 1.00 88.75 201 VAL A CA 1
ATOM 1459 C C . VAL A 1 201 ? -24.324 10.789 20.931 1.00 88.75 201 VAL A C 1
ATOM 1461 O O . VAL A 1 201 ? -25.184 11.668 20.917 1.00 88.75 201 VAL A O 1
ATOM 1464 N N . VAL A 1 202 ? -23.017 11.027 20.911 1.00 87.94 202 VAL A N 1
ATOM 1465 C CA . VAL A 1 202 ? -22.422 12.368 20.907 1.00 87.94 202 VAL A CA 1
ATOM 1466 C C . VAL A 1 202 ? -21.398 12.501 19.786 1.00 87.94 202 VAL A C 1
ATOM 1468 O O . VAL A 1 202 ? -20.797 11.497 19.396 1.00 87.94 202 VAL A O 1
ATOM 1471 N N . ASP A 1 203 ? -21.173 13.723 19.300 1.00 85.56 203 ASP A N 1
ATOM 1472 C CA . ASP A 1 203 ? -20.038 14.040 18.433 1.00 85.56 203 ASP A CA 1
ATOM 1473 C C . ASP A 1 203 ? -18.881 14.611 19.278 1.00 85.56 203 ASP A C 1
ATOM 1475 O O . ASP A 1 203 ? -18.955 15.758 19.744 1.00 85.56 203 ASP A O 1
ATOM 1479 N N . PRO A 1 204 ? -17.801 13.838 19.506 1.00 81.31 204 PRO A N 1
ATOM 1480 C CA . PRO A 1 204 ? -16.668 14.297 20.304 1.00 81.31 204 PRO A CA 1
ATOM 1481 C C . PRO A 1 204 ? -15.883 15.433 19.626 1.00 81.31 204 PRO A C 1
ATOM 1483 O O . PRO A 1 204 ? 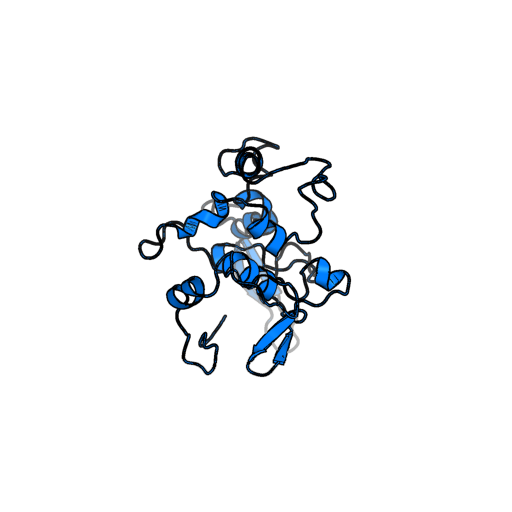-15.170 16.171 20.308 1.00 81.31 204 PRO A O 1
ATOM 1486 N N . GLU A 1 205 ? -16.028 15.632 18.312 1.00 82.25 205 GLU A N 1
ATOM 1487 C CA . GLU A 1 205 ? -15.440 16.771 17.596 1.00 82.25 205 GLU A CA 1
ATOM 1488 C C . GLU A 1 205 ? -16.239 18.067 17.820 1.00 82.25 205 GLU A C 1
ATOM 1490 O O . GLU A 1 205 ? -15.714 19.166 17.629 1.00 82.25 205 GLU A O 1
ATOM 1495 N N . ASN A 1 206 ? -17.488 17.953 18.286 1.00 83.81 206 ASN A N 1
ATOM 1496 C CA . ASN A 1 206 ? -18.406 19.059 18.556 1.00 83.81 206 ASN A CA 1
ATOM 1497 C C . ASN A 1 206 ? -18.709 19.215 20.059 1.00 83.81 206 ASN A C 1
ATOM 1499 O O . ASN A 1 206 ? -19.834 19.522 20.463 1.00 83.81 206 ASN A O 1
ATOM 1503 N N . ASN A 1 207 ? -17.698 19.000 20.910 1.00 81.25 207 ASN A N 1
ATOM 1504 C CA . ASN A 1 207 ? -17.809 19.135 22.368 1.00 81.25 207 ASN A CA 1
ATOM 1505 C C . ASN A 1 207 ? -18.981 18.309 22.945 1.00 81.25 207 ASN A C 1
ATOM 1507 O O . ASN A 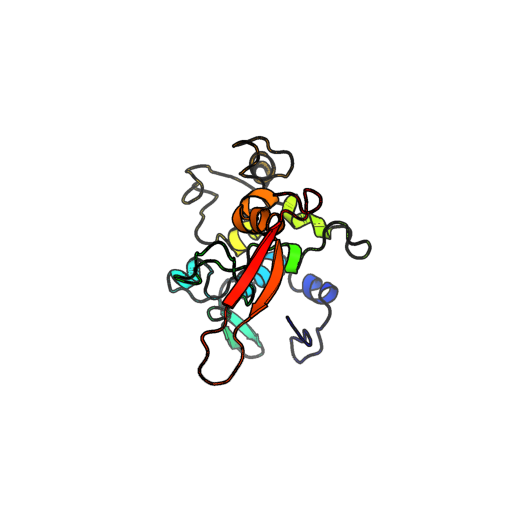1 207 ? -19.788 18.818 23.729 1.00 81.25 207 ASN A O 1
ATOM 1511 N N . ASP A 1 208 ? -19.084 17.057 22.498 1.00 80.00 208 ASP A N 1
ATOM 1512 C CA . ASP A 1 208 ? -20.122 16.082 22.846 1.00 80.00 208 ASP A CA 1
ATOM 1513 C C . ASP A 1 208 ? -21.566 16.545 22.555 1.00 80.00 208 ASP A C 1
ATOM 1515 O O . ASP A 1 208 ? -22.527 16.009 23.110 1.00 80.00 208 ASP A O 1
ATOM 1519 N N . SER A 1 209 ? -21.743 17.544 21.686 1.00 73.12 209 SER A N 1
ATOM 1520 C CA . SER A 1 209 ? -23.066 17.933 21.190 1.00 73.12 209 SER A CA 1
ATOM 1521 C C . SER A 1 209 ? -23.478 17.029 20.020 1.00 73.12 209 SER A C 1
ATOM 1523 O O . SER A 1 209 ? -22.601 16.605 19.271 1.00 73.12 209 SER A O 1
ATOM 1525 N N . PRO A 1 210 ? -24.778 16.721 19.851 1.00 64.56 210 PRO A N 1
ATOM 1526 C CA . PRO A 1 210 ? -25.268 15.975 18.690 1.00 64.56 210 PRO A CA 1
ATOM 1527 C C . PRO A 1 210 ? -25.027 16.681 17.351 1.00 64.56 210 PRO A C 1
ATOM 1529 O O . PRO A 1 210 ? -24.933 17.934 17.337 1.00 64.56 210 PRO A O 1
#

Organism: NCBI:txid410659

InterPro domains:
  IPR036280 Multiheme cytochrome superfamily [SSF48695] (1-160)
  IPR054337 Outer membrane cytochrome MtrC/MtrF-like, domains II/IV [PF22113] (1-155)

Radius of gyration: 21.92 Å; chains: 1; bounding box: 56×43×60 Å

Sequence (210 aa):
CHQQLAFHGGARTNVQYCVICHNPSSIDPSSGNTLDFSVMIHKIHMGVDLPSVVAGTHYYIFGYRNSINDFSNIVYPQTDLSNNNGAVSGSGTRFCTTCHAPNDPDAPQSGDYQTLITVATCASCHDNIDFATGQGHGGIVATDAQCSTCHGPTSGLDNGALQVAAAHTLGVDAAAGKFAFKIVNVANTAPGDTPSVTLEVVDPENNDSP